Protein AF-A0A822DK80-F1 (afdb_monomer_lite)

Sequence (217 aa):
GLSNVADIQGNYFISMNDYSKAHVCFNEQLDICRNLPNHHPQVGKCYANIANLHELQETNNLALENYEKAYKIFTQSLPAYHPDTTKIEQSIENLSPNANVNKTKDNEETYKALRTSINYLKTFDNLQEGETYIQSIHHEKIILIVSGGFGMEIVPRIHDFEQVNCIYIYCGDKVRHEQWSKDYPKVKSVITKRDQLVEEIIEDEKIRNKSEDCFEM

Secondary structure (DSSP, 8-state):
-HHHHHHHHHHHHHHTT-HHHHHHHHHHHHHHHTTS-TT-HHHHHHHHHHHHHHHHTT-HHHHHHHHHHHHHHHHHHS-TT-HHHHHHHHHHHHHSGGGGS---HHHHHHHHHHHHH-S-----S-HHHHHHHHHH--S--EEEEEEHHHHHHHHHHHTT-TTEEEEEEE-S-HHHHHHHHTT-TTEEEEE--HHHHHHHHHHHHHHHHHHHHTT--

Structure (mmCIF, N/CA/C/O backbone):
data_AF-A0A822DK80-F1
#
_entry.id   AF-A0A822DK80-F1
#
loop_
_atom_site.group_PDB
_atom_site.id
_atom_site.type_symbol
_atom_site.label_atom_id
_atom_site.label_alt_id
_atom_site.label_comp_id
_atom_site.label_asym_id
_atom_site.label_entity_id
_atom_site.label_seq_id
_atom_site.pdbx_PDB_ins_code
_atom_site.Cartn_x
_atom_site.Cartn_y
_atom_site.Cartn_z
_atom_site.occupancy
_atom_site.B_iso_or_equiv
_atom_site.auth_seq_id
_atom_site.auth_comp_id
_atom_site.auth_asym_id
_atom_site.auth_atom_id
_atom_site.pdbx_PDB_model_num
ATOM 1 N N . GLY A 1 1 ? 25.309 -11.732 -11.900 1.00 65.81 1 GLY A N 1
ATOM 2 C CA . GLY A 1 1 ? 24.417 -12.763 -12.476 1.00 65.81 1 GLY A CA 1
ATOM 3 C C . GLY A 1 1 ? 23.552 -12.145 -13.556 1.00 65.81 1 GLY A C 1
ATOM 4 O O . GLY A 1 1 ? 23.571 -10.927 -13.678 1.00 65.81 1 GLY A O 1
ATOM 5 N N . LEU A 1 2 ? 22.805 -12.954 -14.312 1.00 74.62 2 LEU A N 1
ATOM 6 C CA . LEU A 1 2 ? 21.962 -12.497 -15.433 1.00 74.62 2 LEU A CA 1
ATOM 7 C C . LEU A 1 2 ? 20.990 -11.364 -15.042 1.00 74.62 2 LEU A C 1
ATOM 9 O O . LEU A 1 2 ? 20.816 -10.427 -15.808 1.00 74.62 2 LEU A O 1
ATOM 13 N N . SER A 1 3 ? 20.472 -11.373 -13.808 1.00 77.81 3 SER A N 1
ATOM 14 C CA . SER A 1 3 ? 19.621 -10.295 -13.274 1.00 77.81 3 SER A CA 1
ATOM 15 C C . SER A 1 3 ? 20.301 -8.911 -13.274 1.00 77.81 3 SER A C 1
ATOM 17 O O . SER A 1 3 ? 19.672 -7.923 -13.630 1.00 77.81 3 SER A O 1
ATOM 19 N N . ASN A 1 4 ? 21.604 -8.826 -12.977 1.00 80.44 4 ASN A N 1
ATOM 20 C CA . ASN A 1 4 ? 22.331 -7.546 -13.016 1.00 80.44 4 ASN A CA 1
ATOM 21 C C . ASN A 1 4 ? 22.549 -7.048 -14.452 1.00 80.44 4 ASN A C 1
ATOM 23 O O . ASN A 1 4 ? 22.714 -5.854 -14.668 1.00 80.44 4 ASN A O 1
ATOM 27 N N . VAL A 1 5 ? 22.603 -7.959 -15.429 1.00 84.44 5 VAL A N 1
ATOM 28 C CA . VAL A 1 5 ? 22.747 -7.584 -16.842 1.00 84.44 5 VAL A CA 1
ATOM 29 C C . VAL A 1 5 ? 21.448 -6.958 -17.338 1.00 84.44 5 VAL A C 1
ATOM 31 O O . VAL A 1 5 ? 21.495 -5.889 -17.939 1.00 84.44 5 VAL A O 1
ATOM 34 N N . ALA A 1 6 ? 20.309 -7.572 -17.010 1.00 86.75 6 ALA A N 1
ATOM 35 C CA . ALA A 1 6 ? 18.989 -7.038 -17.330 1.00 86.75 6 ALA A CA 1
ATOM 36 C C . ALA A 1 6 ? 18.745 -5.662 -16.680 1.00 86.75 6 ALA A C 1
ATOM 38 O O . ALA A 1 6 ? 18.230 -4.764 -17.338 1.00 86.75 6 ALA A O 1
ATOM 39 N N . ASP A 1 7 ? 19.205 -5.456 -15.439 1.00 86.81 7 ASP A N 1
ATOM 40 C CA . ASP A 1 7 ? 19.154 -4.153 -14.757 1.00 86.81 7 ASP A CA 1
ATOM 41 C C . ASP A 1 7 ? 19.954 -3.069 -15.507 1.00 86.81 7 ASP A C 1
ATOM 43 O O . ASP A 1 7 ? 19.436 -2.001 -15.836 1.00 86.81 7 ASP A O 1
ATOM 47 N N . ILE A 1 8 ? 21.210 -3.360 -15.869 1.00 90.31 8 ILE A N 1
ATOM 48 C CA . ILE A 1 8 ? 22.054 -2.427 -16.636 1.00 90.31 8 ILE A CA 1
ATOM 49 C C . ILE A 1 8 ? 21.427 -2.110 -18.002 1.00 90.31 8 ILE A C 1
ATOM 51 O O . ILE A 1 8 ? 21.419 -0.952 -18.419 1.00 90.31 8 ILE A O 1
ATOM 55 N N . GLN A 1 9 ? 20.895 -3.117 -18.698 1.00 92.06 9 GLN A N 1
ATOM 56 C CA . GLN A 1 9 ? 20.239 -2.934 -19.995 1.00 92.06 9 GLN A CA 1
ATOM 57 C C . GLN A 1 9 ? 18.956 -2.107 -19.876 1.00 92.06 9 GLN A C 1
ATOM 59 O O . GLN A 1 9 ? 18.752 -1.193 -20.675 1.00 92.06 9 GLN A O 1
ATOM 64 N N . GLY A 1 10 ? 18.131 -2.370 -18.861 1.00 92.19 10 GLY A N 1
ATOM 65 C CA . GLY A 1 10 ? 16.925 -1.592 -18.585 1.00 92.19 10 GLY A CA 1
ATOM 66 C C . GLY A 1 10 ? 17.247 -0.118 -18.346 1.00 92.19 10 GLY A C 1
ATOM 67 O O . GLY A 1 10 ? 16.678 0.755 -19.001 1.00 92.19 10 GLY A O 1
ATOM 68 N N . ASN A 1 11 ? 18.244 0.165 -17.504 1.00 91.31 11 ASN A N 1
ATOM 69 C CA . ASN A 1 11 ? 18.706 1.531 -17.239 1.00 91.31 11 ASN A CA 1
ATOM 70 C C . ASN A 1 11 ? 19.302 2.210 -18.484 1.00 91.31 11 ASN A C 1
ATOM 72 O O . ASN A 1 11 ? 19.083 3.402 -18.709 1.00 91.31 11 ASN A O 1
ATOM 76 N N . TYR A 1 12 ? 20.010 1.459 -19.333 1.00 94.69 12 TYR A N 1
ATOM 77 C CA . TYR A 1 12 ? 20.483 1.970 -20.618 1.00 94.69 12 TYR A CA 1
ATOM 78 C C . TYR A 1 12 ? 19.307 2.397 -21.510 1.00 94.69 12 TYR A C 1
ATOM 80 O O . TYR A 1 12 ? 19.298 3.517 -22.023 1.00 94.69 12 TYR A O 1
ATOM 88 N N . PHE A 1 13 ? 18.273 1.565 -21.644 1.00 94.00 13 PHE A N 1
ATOM 89 C CA . PHE A 1 13 ? 17.091 1.914 -22.436 1.00 94.00 13 PHE A CA 1
ATOM 90 C C . PHE A 1 13 ? 16.293 3.081 -21.850 1.00 94.00 13 PHE A C 1
ATOM 92 O O . PHE A 1 13 ? 15.841 3.929 -22.618 1.00 94.00 13 PHE A O 1
ATOM 99 N N . ILE A 1 14 ? 16.209 3.199 -20.520 1.00 91.56 14 ILE A N 1
ATOM 100 C CA . ILE A 1 14 ? 15.669 4.396 -19.857 1.00 91.56 14 ILE A CA 1
ATOM 101 C C . ILE A 1 14 ? 16.423 5.651 -20.301 1.00 91.56 14 ILE A C 1
ATOM 103 O O . ILE A 1 14 ? 15.791 6.628 -20.694 1.00 91.56 14 ILE A O 1
ATOM 107 N N . SER A 1 15 ? 17.761 5.632 -20.300 1.00 93.25 15 SER A N 1
ATOM 108 C CA . SER A 1 15 ? 18.551 6.805 -20.713 1.00 93.25 15 SER A CA 1
ATOM 109 C C . SER A 1 15 ? 18.376 7.170 -22.194 1.00 93.25 15 SER A C 1
ATOM 111 O O . SER A 1 15 ? 18.598 8.314 -22.584 1.00 93.25 15 SER A O 1
ATOM 113 N N . MET A 1 16 ? 17.921 6.212 -23.005 1.00 93.50 16 MET A N 1
ATOM 114 C CA . MET A 1 16 ? 17.545 6.405 -24.406 1.00 93.50 16 MET A CA 1
ATOM 115 C C . MET A 1 16 ? 16.059 6.763 -24.597 1.00 93.50 16 MET A C 1
ATOM 117 O O . MET A 1 16 ? 15.626 6.915 -25.737 1.00 93.50 16 MET A O 1
ATOM 121 N N . ASN A 1 17 ? 15.279 6.903 -23.517 1.00 89.81 17 ASN A N 1
ATOM 122 C CA . ASN A 1 17 ? 13.817 7.066 -23.515 1.00 89.81 17 ASN A CA 1
ATOM 123 C C . ASN A 1 17 ? 13.052 5.925 -24.221 1.00 89.81 17 ASN A C 1
ATOM 125 O O . ASN A 1 17 ? 11.907 6.094 -24.639 1.00 89.81 17 ASN A O 1
ATOM 129 N N . ASP A 1 18 ? 13.662 4.744 -24.350 1.00 93.00 18 ASP A N 1
ATOM 130 C CA . ASP A 1 18 ? 13.027 3.551 -24.917 1.00 93.00 18 ASP A CA 1
ATOM 131 C C . ASP A 1 18 ? 12.380 2.724 -23.794 1.00 93.00 18 ASP A C 1
ATOM 133 O O . ASP A 1 18 ? 12.837 1.641 -23.417 1.00 93.00 18 ASP A O 1
ATOM 137 N N . TYR A 1 19 ? 11.303 3.268 -23.222 1.00 90.94 19 TYR A N 1
ATOM 138 C CA . TYR A 1 19 ? 10.603 2.658 -22.085 1.00 90.94 19 TYR A CA 1
ATOM 139 C C . TYR A 1 19 ? 10.014 1.280 -22.406 1.00 90.94 19 TYR A C 1
ATOM 141 O O . TYR A 1 19 ? 9.869 0.451 -21.513 1.00 90.94 19 TYR A O 1
ATOM 149 N N . SER A 1 20 ? 9.720 1.006 -23.681 1.00 91.19 20 SER A N 1
ATOM 150 C CA . SER A 1 20 ? 9.225 -0.305 -24.114 1.00 91.19 20 SER A CA 1
ATOM 151 C C . SER A 1 20 ? 10.289 -1.385 -23.928 1.00 91.19 20 SER A C 1
ATOM 153 O O . SER A 1 20 ? 10.006 -2.438 -23.359 1.00 91.19 20 SER A O 1
ATOM 155 N N . LYS A 1 21 ? 11.533 -1.121 -24.348 1.00 92.31 21 LYS A N 1
ATOM 156 C CA . LYS A 1 21 ? 12.636 -2.064 -24.124 1.00 92.31 21 LYS A CA 1
ATOM 157 C C . LYS A 1 21 ? 13.046 -2.150 -22.659 1.00 92.31 21 LYS A C 1
ATOM 159 O O . LYS A 1 21 ? 13.359 -3.243 -22.198 1.00 92.31 21 LYS A O 1
ATOM 164 N N . ALA A 1 22 ? 12.989 -1.041 -21.919 1.00 92.81 22 ALA A N 1
ATOM 165 C CA . ALA A 1 22 ? 13.212 -1.070 -20.474 1.00 92.81 22 ALA A CA 1
ATOM 166 C C . ALA A 1 22 ? 12.208 -1.997 -19.762 1.00 92.81 22 ALA A C 1
ATOM 168 O O . ALA A 1 22 ? 12.611 -2.812 -18.933 1.00 92.81 22 ALA A O 1
ATOM 169 N N . HIS A 1 23 ? 10.926 -1.947 -20.152 1.00 90.94 23 HIS A N 1
ATOM 170 C CA . HIS A 1 23 ? 9.880 -2.849 -19.648 1.00 90.94 23 HIS A CA 1
ATOM 171 C C . HIS A 1 23 ? 10.213 -4.317 -19.911 1.00 90.94 23 HIS A C 1
ATOM 173 O O . HIS A 1 23 ? 10.081 -5.146 -19.013 1.00 90.94 23 HIS A O 1
ATOM 179 N N . VAL A 1 24 ? 10.671 -4.650 -21.122 1.00 93.12 24 VAL A N 1
ATOM 180 C CA . VAL A 1 24 ? 11.079 -6.024 -21.459 1.00 93.12 24 VAL A CA 1
ATOM 181 C C . VAL A 1 24 ? 12.225 -6.479 -20.555 1.00 93.12 24 VAL A C 1
ATOM 183 O O . VAL A 1 24 ? 12.109 -7.524 -19.920 1.00 93.12 24 VAL A O 1
ATOM 186 N N . CYS A 1 25 ? 13.280 -5.671 -20.413 1.00 93.56 25 CYS A N 1
ATOM 187 C CA . CYS A 1 25 ? 14.429 -6.015 -19.574 1.00 93.56 25 CYS A CA 1
ATOM 188 C C . CYS A 1 25 ? 14.041 -6.247 -18.107 1.00 93.56 25 CYS A C 1
ATOM 190 O O . CYS A 1 25 ? 14.491 -7.217 -17.500 1.00 93.56 25 CYS A O 1
ATOM 192 N N . PHE A 1 26 ? 13.199 -5.392 -17.520 1.00 92.94 26 PHE A N 1
ATOM 193 C CA . PHE A 1 26 ? 12.804 -5.557 -16.119 1.00 92.94 26 PHE A CA 1
ATOM 194 C C . PHE A 1 26 ? 11.827 -6.717 -15.895 1.00 92.94 26 PHE A C 1
ATOM 196 O O . PHE A 1 26 ? 11.904 -7.376 -14.857 1.00 92.94 26 PHE A O 1
ATOM 203 N N . ASN A 1 27 ? 10.969 -7.041 -16.866 1.00 90.31 27 ASN A N 1
ATOM 204 C CA . ASN A 1 27 ? 10.138 -8.245 -16.796 1.00 90.31 27 ASN A CA 1
ATOM 205 C C . ASN A 1 27 ? 10.978 -9.526 -16.918 1.00 90.31 27 ASN A C 1
ATOM 207 O O . ASN A 1 27 ? 10.794 -10.451 -16.130 1.00 90.31 27 ASN A O 1
ATOM 211 N N . GLU A 1 28 ? 11.969 -9.559 -17.815 1.00 90.69 28 GLU A N 1
ATOM 212 C CA . GLU A 1 28 ? 12.943 -10.658 -17.882 1.00 90.69 28 GLU A CA 1
ATOM 213 C C . GLU A 1 28 ? 13.733 -10.788 -16.570 1.00 90.69 28 GLU A C 1
ATOM 215 O O . GLU A 1 28 ? 13.963 -11.891 -16.069 1.00 90.69 28 GLU A O 1
ATOM 220 N N . GLN A 1 29 ? 14.125 -9.658 -15.970 1.00 90.81 29 GLN A N 1
ATOM 221 C CA . GLN A 1 29 ? 14.785 -9.635 -14.667 1.00 90.81 29 GLN A CA 1
ATOM 222 C C . GLN A 1 29 ? 13.899 -10.255 -13.578 1.00 90.81 29 GLN A C 1
ATOM 224 O O . GLN A 1 29 ? 14.396 -11.044 -12.768 1.00 90.81 29 GLN A O 1
ATOM 229 N N . LEU A 1 30 ? 12.605 -9.921 -13.568 1.00 90.00 30 LEU A N 1
ATOM 230 C CA . LEU A 1 30 ? 11.629 -10.475 -12.636 1.00 90.00 30 LEU A CA 1
ATOM 231 C C . LEU A 1 30 ? 11.461 -11.985 -12.845 1.00 90.00 30 LEU A C 1
ATOM 233 O O . LEU A 1 30 ? 11.510 -12.729 -11.868 1.00 90.00 30 LEU A O 1
ATOM 237 N N . ASP A 1 31 ? 11.366 -12.449 -14.094 1.00 89.25 31 ASP A N 1
ATOM 238 C CA . ASP A 1 31 ? 11.289 -13.873 -14.448 1.00 89.25 31 ASP A CA 1
ATOM 239 C C . ASP A 1 31 ? 12.509 -14.661 -13.958 1.00 89.25 31 ASP A C 1
ATOM 241 O O . ASP A 1 31 ? 12.367 -15.740 -13.382 1.00 89.25 31 ASP A O 1
ATOM 245 N N . ILE A 1 32 ? 13.714 -14.100 -14.103 1.00 88.25 32 ILE A N 1
ATOM 246 C CA . ILE A 1 32 ? 14.946 -14.692 -13.557 1.00 88.25 32 ILE A CA 1
ATOM 247 C C . ILE A 1 32 ? 14.860 -14.804 -12.029 1.00 88.25 32 ILE A C 1
ATOM 249 O O . ILE A 1 32 ? 15.304 -15.797 -11.446 1.00 88.25 32 ILE A O 1
ATOM 253 N N . CYS A 1 33 ? 14.289 -13.793 -11.374 1.00 87.38 33 CYS A N 1
ATOM 254 C CA . CYS A 1 33 ? 14.176 -13.743 -9.921 1.00 87.38 33 CYS A CA 1
ATOM 255 C C . CYS A 1 33 ? 13.022 -14.587 -9.363 1.00 87.38 33 CYS A C 1
ATOM 257 O O . CYS A 1 33 ? 13.024 -14.837 -8.161 1.00 87.38 33 CYS A O 1
ATOM 259 N N . ARG A 1 34 ? 12.098 -15.099 -10.193 1.00 82.88 34 ARG A N 1
ATOM 260 C CA . ARG A 1 34 ? 10.994 -15.980 -9.749 1.00 82.88 34 ARG A CA 1
ATOM 261 C C . ARG A 1 34 ? 11.459 -17.285 -9.104 1.00 82.88 34 ARG A C 1
ATOM 263 O O . ARG A 1 34 ? 10.714 -17.872 -8.333 1.00 82.88 34 ARG A O 1
ATOM 270 N N . ASN A 1 35 ? 12.676 -17.735 -9.404 1.00 85.75 35 ASN A N 1
ATOM 271 C CA . ASN A 1 35 ? 13.254 -18.939 -8.798 1.00 85.75 35 ASN A CA 1
ATOM 272 C C . ASN A 1 35 ? 13.910 -18.676 -7.430 1.00 85.75 35 ASN A C 1
ATOM 274 O O . ASN A 1 35 ? 14.412 -19.606 -6.798 1.00 85.75 35 ASN A O 1
ATOM 278 N N . LEU A 1 36 ? 13.968 -17.417 -6.990 1.00 87.00 36 LEU A N 1
ATOM 279 C CA . LEU A 1 36 ? 14.471 -17.049 -5.672 1.00 87.00 36 LEU A CA 1
ATOM 280 C C . LEU A 1 36 ? 13.334 -17.126 -4.644 1.00 87.00 36 LEU A C 1
ATOM 282 O O . LEU A 1 36 ? 12.169 -16.986 -5.013 1.00 87.00 36 LEU A O 1
ATOM 286 N N . PRO A 1 37 ? 13.646 -17.292 -3.346 1.00 87.56 37 PRO A N 1
ATOM 287 C CA . PRO A 1 37 ? 12.646 -17.130 -2.298 1.00 87.56 37 PRO A CA 1
ATOM 288 C C . PRO A 1 37 ? 11.912 -15.791 -2.442 1.00 87.56 37 PRO A C 1
ATOM 290 O O . PRO A 1 37 ? 12.540 -14.773 -2.733 1.00 87.56 37 PRO A O 1
ATOM 293 N N . ASN A 1 38 ? 10.601 -15.774 -2.195 1.00 77.56 38 ASN A N 1
ATOM 294 C CA . ASN A 1 38 ? 9.757 -14.584 -2.393 1.00 77.56 38 ASN A CA 1
ATOM 295 C C . ASN A 1 38 ? 10.256 -13.347 -1.623 1.00 77.56 38 ASN A C 1
ATOM 297 O O . ASN A 1 38 ? 10.092 -12.220 -2.078 1.00 77.56 38 ASN A O 1
ATOM 301 N N . HIS A 1 39 ? 10.916 -13.562 -0.484 1.00 84.56 39 HIS A N 1
ATOM 302 C CA . HIS A 1 39 ? 11.537 -12.531 0.346 1.00 84.56 39 HIS A CA 1
ATOM 303 C C . HIS A 1 39 ? 13.026 -12.324 0.006 1.00 84.56 39 HIS A C 1
ATOM 305 O O . HIS A 1 39 ? 13.832 -11.993 0.875 1.00 84.56 39 HIS A O 1
ATOM 311 N N . HIS A 1 40 ? 13.476 -12.604 -1.215 1.00 90.12 40 HIS A N 1
ATOM 312 C CA . HIS A 1 40 ? 14.859 -12.342 -1.601 1.00 90.12 40 HIS A CA 1
ATOM 313 C C . HIS A 1 40 ? 15.001 -10.873 -2.047 1.00 90.12 40 HIS A C 1
ATOM 315 O O . HIS A 1 40 ? 14.261 -10.451 -2.937 1.00 90.12 40 HIS A O 1
ATOM 321 N N . PRO A 1 41 ? 15.980 -10.090 -1.540 1.00 91.00 41 PRO A N 1
ATOM 322 C CA . PRO A 1 41 ? 16.124 -8.664 -1.874 1.00 91.00 41 PRO A CA 1
ATOM 323 C C . PRO A 1 41 ? 16.178 -8.367 -3.379 1.00 91.00 41 PRO A C 1
ATOM 325 O O . P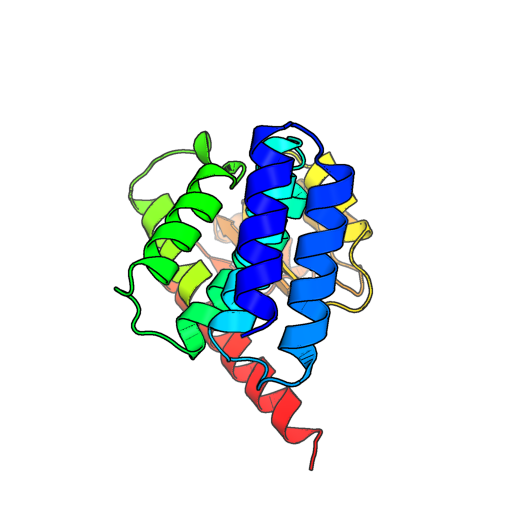RO A 1 41 ? 15.715 -7.329 -3.838 1.00 91.00 41 PRO A O 1
ATOM 328 N N . GLN A 1 42 ? 16.723 -9.291 -4.174 1.00 90.69 42 GLN A N 1
ATOM 329 C CA . GLN A 1 42 ? 16.759 -9.151 -5.633 1.00 90.69 42 GLN A CA 1
ATOM 330 C C . GLN A 1 42 ? 15.360 -9.113 -6.272 1.00 90.69 42 GLN A C 1
ATOM 332 O O . GLN A 1 42 ? 15.171 -8.392 -7.246 1.00 90.69 42 GLN A O 1
ATOM 337 N N . VAL A 1 43 ? 14.378 -9.829 -5.713 1.00 91.69 43 VAL A N 1
ATOM 338 C CA . VAL A 1 43 ? 12.976 -9.753 -6.155 1.00 91.69 43 VAL A CA 1
ATOM 339 C C . VAL A 1 43 ? 12.428 -8.351 -5.865 1.00 91.69 43 VAL A C 1
ATOM 341 O O . VAL A 1 43 ? 11.833 -7.733 -6.744 1.00 91.69 43 VAL A O 1
ATOM 344 N N . GLY A 1 44 ? 12.729 -7.796 -4.683 1.00 92.88 44 GLY A N 1
ATOM 345 C CA . GLY A 1 44 ? 12.380 -6.417 -4.320 1.00 92.88 44 GLY A CA 1
ATOM 346 C C . GLY A 1 44 ? 12.978 -5.382 -5.277 1.00 92.88 44 GLY A C 1
ATOM 347 O O . GLY A 1 44 ? 12.280 -4.475 -5.722 1.00 92.88 44 GLY A O 1
ATOM 348 N N . LYS A 1 45 ? 14.239 -5.566 -5.692 1.00 92.38 45 LYS A N 1
ATOM 349 C CA . LYS A 1 45 ? 14.882 -4.706 -6.703 1.00 92.38 45 LYS A CA 1
ATOM 350 C C . LYS A 1 45 ? 14.190 -4.753 -8.064 1.00 92.38 45 LYS A C 1
ATOM 352 O O . LYS A 1 45 ? 14.095 -3.721 -8.715 1.00 92.38 45 LYS A O 1
ATOM 357 N N . CYS A 1 46 ? 13.683 -5.912 -8.485 1.00 92.38 46 CYS A N 1
ATOM 358 C CA . CYS A 1 46 ? 12.944 -6.017 -9.747 1.00 92.38 46 CYS A CA 1
ATOM 359 C C . CYS A 1 46 ? 11.674 -5.162 -9.711 1.00 92.38 46 CYS A C 1
ATOM 361 O O . CYS A 1 46 ? 11.444 -4.367 -10.619 1.00 92.38 46 CYS A O 1
ATOM 363 N N . TYR A 1 47 ? 10.892 -5.267 -8.633 1.00 94.62 47 TYR A N 1
ATOM 364 C CA . TYR A 1 47 ? 9.702 -4.436 -8.456 1.00 94.62 47 TYR A CA 1
ATOM 365 C C . TYR A 1 47 ? 10.041 -2.943 -8.370 1.00 94.62 47 TYR A C 1
ATOM 367 O O . TYR A 1 47 ? 9.368 -2.137 -9.003 1.00 94.62 47 TYR A O 1
ATOM 375 N N . ALA A 1 48 ? 11.121 -2.569 -7.678 1.00 94.88 48 ALA A N 1
ATOM 376 C CA . ALA A 1 48 ? 11.579 -1.180 -7.621 1.00 94.88 48 ALA A CA 1
ATOM 377 C C . ALA A 1 48 ? 11.937 -0.615 -9.008 1.00 94.88 48 ALA A C 1
ATOM 379 O O . ALA A 1 48 ? 11.598 0.523 -9.320 1.00 94.88 48 ALA A O 1
ATOM 380 N N . ASN A 1 49 ? 12.581 -1.411 -9.863 1.00 93.94 49 ASN A N 1
ATOM 381 C CA . ASN A 1 49 ? 12.921 -1.002 -11.226 1.00 93.94 49 ASN A CA 1
ATOM 382 C C . ASN A 1 49 ? 11.678 -0.809 -12.106 1.00 93.94 49 ASN A C 1
ATOM 384 O O . ASN A 1 49 ? 11.589 0.172 -12.844 1.00 93.94 49 ASN A O 1
ATOM 388 N N . ILE A 1 50 ? 10.697 -1.709 -11.994 1.00 94.88 50 ILE A N 1
ATOM 389 C CA . ILE A 1 50 ? 9.405 -1.579 -12.681 1.00 94.88 50 ILE A CA 1
ATOM 390 C C . ILE A 1 50 ? 8.658 -0.333 -12.181 1.00 94.88 50 ILE A C 1
ATOM 392 O O . ILE A 1 50 ? 8.097 0.414 -12.981 1.00 94.88 50 ILE A O 1
ATOM 396 N N . ALA A 1 51 ? 8.700 -0.061 -10.875 1.00 94.69 51 ALA A N 1
ATOM 397 C CA . ALA A 1 51 ? 8.102 1.132 -10.287 1.00 94.69 51 ALA A CA 1
ATOM 398 C C . ALA A 1 51 ? 8.735 2.429 -10.816 1.00 94.69 51 ALA A C 1
ATOM 400 O O . ALA A 1 51 ? 8.009 3.312 -11.268 1.00 94.69 51 ALA A O 1
ATOM 401 N N . ASN A 1 52 ? 10.072 2.505 -10.853 1.00 93.50 52 ASN A N 1
ATOM 402 C CA . ASN A 1 52 ? 10.803 3.640 -11.433 1.00 93.50 52 ASN A CA 1
ATOM 403 C C . ASN A 1 52 ? 10.380 3.891 -12.890 1.00 93.50 52 ASN A C 1
ATOM 405 O O . ASN A 1 52 ? 10.226 5.032 -13.318 1.00 93.50 52 ASN A O 1
ATOM 409 N N . LEU A 1 53 ? 10.196 2.821 -13.669 1.00 93.75 53 LEU A N 1
ATOM 410 C CA . LEU A 1 53 ? 9.765 2.932 -15.059 1.00 93.75 53 LEU A CA 1
ATOM 411 C C . LEU A 1 53 ? 8.349 3.507 -15.163 1.00 93.75 53 LEU A C 1
ATOM 413 O O . LEU A 1 53 ? 8.107 4.384 -15.987 1.00 93.75 53 LEU A O 1
ATOM 417 N N . HIS A 1 54 ? 7.437 3.068 -14.297 1.00 89.62 54 HIS A N 1
ATOM 418 C CA . HIS A 1 54 ? 6.090 3.625 -14.225 1.00 89.62 54 HIS A CA 1
ATOM 419 C C . HIS A 1 54 ? 6.064 5.091 -13.779 1.00 89.62 54 HIS A C 1
ATOM 421 O O . HIS A 1 54 ? 5.230 5.841 -14.287 1.00 89.62 54 HIS A O 1
ATOM 427 N N . GLU A 1 55 ? 6.970 5.506 -12.889 1.00 89.12 55 GLU A N 1
ATOM 428 C CA . GLU A 1 55 ? 7.140 6.908 -12.481 1.00 89.12 55 GLU A CA 1
ATOM 429 C C . GLU A 1 55 ? 7.600 7.773 -13.663 1.00 89.12 55 GLU A C 1
ATOM 431 O O . GLU A 1 55 ? 7.002 8.811 -13.939 1.00 89.12 55 GLU A O 1
ATOM 436 N N . LEU A 1 56 ? 8.581 7.301 -14.442 1.00 89.06 56 LEU A N 1
ATOM 437 C CA . LEU A 1 56 ? 9.031 7.976 -15.668 1.00 89.06 56 LEU A CA 1
ATOM 438 C C . LEU A 1 56 ? 7.937 8.076 -16.742 1.00 89.06 56 LEU A C 1
ATOM 440 O O . LEU A 1 56 ? 7.988 8.960 -17.592 1.00 89.06 56 LEU A O 1
ATOM 444 N N . GLN A 1 57 ? 6.965 7.165 -16.716 1.00 84.62 57 GLN A N 1
ATOM 445 C CA . GLN A 1 57 ? 5.809 7.148 -17.615 1.00 84.62 57 GLN A CA 1
ATOM 446 C C . GLN A 1 57 ? 4.581 7.874 -17.037 1.00 84.62 57 GLN A C 1
ATOM 448 O O . GLN A 1 57 ? 3.503 7.774 -17.618 1.00 84.62 57 GLN A O 1
ATOM 453 N N . GLU A 1 58 ? 4.718 8.567 -15.899 1.00 83.19 58 GLU A N 1
ATOM 454 C CA . GLU A 1 58 ? 3.642 9.295 -15.200 1.00 83.19 58 GLU A CA 1
ATOM 455 C C . GLU A 1 58 ? 2.444 8.408 -14.789 1.00 83.19 58 GLU A C 1
ATOM 457 O O . GLU A 1 58 ? 1.340 8.877 -14.507 1.00 83.19 58 GLU A O 1
ATOM 462 N N . THR A 1 59 ? 2.658 7.093 -14.700 1.00 80.56 59 THR A N 1
ATOM 463 C CA . THR A 1 59 ? 1.659 6.104 -14.265 1.00 80.56 59 THR A CA 1
ATOM 464 C C . THR A 1 59 ? 1.772 5.839 -12.761 1.00 80.56 59 THR A C 1
ATOM 466 O O . THR A 1 59 ? 2.097 4.737 -12.317 1.00 80.56 59 THR A O 1
ATOM 469 N N . ASN A 1 60 ? 1.515 6.878 -11.959 1.00 80.75 60 ASN A N 1
ATOM 470 C CA . ASN A 1 60 ? 1.789 6.905 -10.512 1.00 80.75 60 ASN A CA 1
ATOM 471 C C . ASN A 1 60 ? 1.115 5.779 -9.715 1.00 80.75 60 ASN A C 1
ATOM 473 O O . ASN A 1 60 ? 1.690 5.277 -8.755 1.00 80.75 60 ASN A O 1
ATOM 477 N N . ASN A 1 61 ? -0.085 5.352 -10.111 1.00 76.62 61 ASN A N 1
ATOM 478 C CA . ASN A 1 61 ? -0.789 4.240 -9.469 1.00 76.62 61 ASN A CA 1
ATOM 479 C C . ASN A 1 61 ? -0.034 2.909 -9.623 1.00 76.62 61 ASN A C 1
ATOM 481 O O . ASN A 1 61 ? 0.088 2.164 -8.654 1.00 76.62 61 ASN A O 1
ATOM 485 N N . LEU A 1 62 ? 0.490 2.634 -10.820 1.00 82.44 62 LEU A N 1
ATOM 486 C CA . LEU A 1 62 ? 1.274 1.431 -11.104 1.00 82.44 62 LEU A CA 1
ATOM 487 C C . LEU A 1 62 ? 2.670 1.519 -10.478 1.00 82.44 62 LEU A C 1
ATOM 489 O O . LEU A 1 62 ? 3.195 0.512 -10.003 1.00 82.44 62 LEU A O 1
ATOM 493 N N . ALA A 1 63 ? 3.258 2.717 -10.433 1.00 88.56 63 ALA A N 1
ATOM 494 C CA . ALA A 1 63 ? 4.515 2.955 -9.729 1.00 88.56 63 ALA A CA 1
ATOM 495 C C . ALA A 1 63 ? 4.371 2.657 -8.230 1.00 88.56 63 ALA A C 1
ATOM 497 O O . ALA A 1 63 ? 5.147 1.878 -7.679 1.00 88.56 63 ALA A O 1
ATOM 498 N N . LEU A 1 64 ? 3.330 3.204 -7.594 1.00 86.19 64 LEU A N 1
ATOM 499 C CA . LEU A 1 64 ? 3.044 3.005 -6.177 1.00 86.19 64 LEU A CA 1
ATOM 500 C C . LEU A 1 64 ? 2.850 1.521 -5.838 1.00 86.19 64 LEU A C 1
ATOM 502 O O . LEU A 1 64 ? 3.513 1.020 -4.935 1.00 86.19 64 LEU A O 1
ATOM 506 N N . GLU A 1 65 ? 2.031 0.804 -6.613 1.00 85.56 65 GLU A N 1
ATOM 507 C CA . GLU A 1 65 ? 1.786 -0.631 -6.412 1.00 85.56 65 GLU A CA 1
ATOM 508 C C . GLU A 1 65 ? 3.090 -1.451 -6.460 1.00 85.56 65 GLU A C 1
ATOM 510 O O . GLU A 1 65 ? 3.328 -2.331 -5.629 1.00 85.56 65 GLU A O 1
ATOM 515 N N . ASN A 1 66 ? 3.969 -1.162 -7.425 1.00 92.56 66 ASN A N 1
ATOM 516 C CA . ASN A 1 66 ? 5.245 -1.863 -7.550 1.00 92.56 66 ASN A CA 1
ATOM 517 C C . ASN A 1 66 ? 6.234 -1.466 -6.443 1.00 92.56 66 ASN A C 1
ATOM 519 O O . ASN A 1 66 ? 6.938 -2.333 -5.919 1.00 92.56 66 ASN A O 1
ATOM 523 N N . TYR A 1 67 ? 6.267 -0.199 -6.024 1.00 93.50 67 TYR A N 1
ATOM 524 C CA . TYR A 1 67 ? 7.084 0.203 -4.882 1.00 93.50 67 TYR A CA 1
ATOM 525 C C . TYR A 1 67 ? 6.617 -0.446 -3.577 1.00 93.50 67 TYR A C 1
ATOM 527 O O . TYR A 1 67 ? 7.459 -0.879 -2.795 1.00 93.50 67 TYR A O 1
ATOM 535 N N . GLU A 1 68 ? 5.313 -0.590 -3.346 1.00 89.00 68 GLU A N 1
ATOM 536 C CA . GLU A 1 68 ? 4.780 -1.275 -2.161 1.00 89.00 68 GLU A CA 1
ATOM 537 C C . GLU A 1 68 ? 5.163 -2.764 -2.143 1.00 89.00 68 GLU A C 1
ATOM 539 O O . GLU A 1 68 ? 5.601 -3.280 -1.109 1.00 89.00 68 GLU A O 1
ATOM 544 N N . LYS A 1 69 ? 5.122 -3.446 -3.299 1.00 90.69 69 LYS A N 1
ATOM 545 C CA . LYS A 1 69 ? 5.654 -4.818 -3.436 1.00 90.69 69 LYS A CA 1
ATOM 546 C C . LYS A 1 69 ? 7.146 -4.882 -3.097 1.00 90.69 69 LYS A C 1
ATOM 548 O O . LYS A 1 69 ? 7.569 -5.776 -2.361 1.00 90.69 69 LYS A O 1
ATOM 553 N N . ALA A 1 70 ? 7.941 -3.931 -3.593 1.00 93.81 70 ALA A N 1
ATOM 554 C CA . ALA A 1 70 ? 9.367 -3.843 -3.281 1.00 93.81 70 ALA A CA 1
ATOM 555 C C . ALA A 1 70 ? 9.615 -3.600 -1.783 1.00 93.81 70 ALA A C 1
ATOM 557 O O . ALA A 1 70 ? 10.459 -4.268 -1.184 1.00 93.81 70 ALA A O 1
ATOM 558 N N . TYR A 1 71 ? 8.852 -2.692 -1.170 1.00 92.81 71 TYR A N 1
ATOM 559 C CA . TYR A 1 71 ? 8.949 -2.346 0.245 1.00 92.81 71 TYR A CA 1
ATOM 560 C C . TYR A 1 71 ? 8.663 -3.549 1.137 1.00 92.81 71 TYR A C 1
ATOM 562 O O . TYR A 1 71 ? 9.473 -3.857 2.007 1.00 92.81 71 TYR A O 1
ATOM 570 N N . LYS A 1 72 ? 7.576 -4.286 0.869 1.00 89.31 72 LYS A N 1
ATOM 571 C CA . LYS A 1 72 ? 7.221 -5.511 1.602 1.00 89.31 72 LYS A CA 1
ATOM 572 C C . LYS A 1 72 ? 8.345 -6.543 1.580 1.00 89.31 72 LYS A C 1
ATOM 574 O O . LYS A 1 72 ? 8.631 -7.169 2.596 1.00 89.31 72 LYS A O 1
ATOM 579 N N . ILE A 1 73 ? 8.993 -6.727 0.431 1.00 90.75 73 ILE A N 1
ATOM 580 C CA . ILE A 1 73 ? 10.128 -7.648 0.329 1.00 90.75 73 ILE A CA 1
ATOM 581 C C . ILE A 1 73 ? 11.294 -7.108 1.154 1.00 90.75 73 ILE A C 1
ATOM 583 O O . ILE A 1 73 ? 11.816 -7.816 2.007 1.00 90.75 73 ILE A O 1
ATOM 587 N N . PHE A 1 74 ? 11.682 -5.846 0.969 1.00 91.31 74 PHE A N 1
ATOM 588 C CA . PHE A 1 74 ? 12.823 -5.285 1.688 1.00 91.31 74 PHE A CA 1
ATOM 589 C C . PHE A 1 74 ? 12.648 -5.255 3.206 1.00 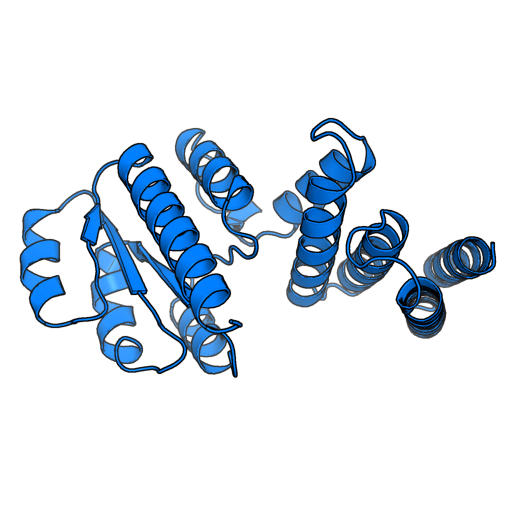91.31 74 PHE A C 1
ATOM 591 O O . PHE A 1 74 ? 13.617 -5.528 3.905 1.00 91.31 74 PHE A O 1
ATOM 598 N N . THR A 1 75 ? 11.450 -5.004 3.734 1.00 87.62 75 THR A N 1
ATOM 599 C CA . THR A 1 75 ? 11.201 -5.047 5.185 1.00 87.62 75 THR A CA 1
ATOM 600 C C . THR A 1 75 ? 11.254 -6.463 5.760 1.00 87.62 75 THR A C 1
ATOM 602 O O . THR A 1 75 ? 11.571 -6.630 6.936 1.00 87.62 75 THR A O 1
ATOM 605 N N . GLN A 1 76 ? 11.004 -7.490 4.942 1.00 86.56 76 GLN A N 1
ATOM 606 C CA . GLN A 1 76 ? 11.166 -8.895 5.329 1.00 86.56 76 GLN A CA 1
ATOM 607 C C . GLN A 1 76 ? 12.618 -9.381 5.217 1.00 86.56 76 GLN A C 1
ATOM 609 O O . GLN A 1 76 ? 13.026 -10.272 5.961 1.00 86.56 76 GLN A O 1
ATOM 614 N N . SER A 1 77 ? 13.402 -8.825 4.290 1.00 88.75 77 SER A N 1
ATOM 615 C CA . SER A 1 77 ? 14.752 -9.317 3.980 1.00 88.75 77 SER A CA 1
ATOM 616 C C . SER A 1 77 ? 15.893 -8.493 4.570 1.00 88.75 77 SER A C 1
ATOM 618 O O . SER A 1 77 ? 17.011 -8.999 4.677 1.00 88.75 77 SER A O 1
ATOM 620 N N . LEU A 1 78 ? 15.663 -7.209 4.846 1.00 87.25 78 LEU A N 1
ATOM 621 C CA . LEU A 1 78 ? 16.693 -6.226 5.175 1.00 87.25 78 LEU A CA 1
ATOM 622 C C . LEU A 1 78 ? 16.340 -5.490 6.477 1.00 87.25 78 LEU A C 1
ATOM 624 O O . LEU A 1 78 ? 15.166 -5.323 6.802 1.00 87.25 78 LEU A O 1
ATOM 628 N N . PRO A 1 79 ? 17.342 -4.988 7.223 1.00 85.44 79 PRO A N 1
ATOM 629 C CA . PRO A 1 79 ? 17.090 -4.086 8.342 1.00 85.44 79 PRO A CA 1
ATOM 630 C C . PRO A 1 79 ? 16.316 -2.837 7.895 1.00 85.44 79 PRO A C 1
ATOM 632 O O . PRO A 1 79 ? 16.545 -2.328 6.799 1.00 85.44 79 PRO A O 1
ATOM 635 N N . ALA A 1 80 ? 15.472 -2.283 8.771 1.00 72.62 80 ALA A N 1
ATOM 636 C CA . ALA A 1 80 ? 14.650 -1.102 8.469 1.00 72.62 80 ALA A CA 1
ATOM 637 C C . ALA A 1 80 ? 15.462 0.105 7.948 1.00 72.62 80 ALA A C 1
ATOM 639 O O . ALA A 1 80 ? 15.002 0.841 7.083 1.00 72.62 80 ALA A O 1
ATOM 640 N N . TYR A 1 81 ? 16.699 0.272 8.427 1.00 78.88 81 TYR A N 1
ATOM 641 C CA . TYR A 1 81 ? 17.606 1.358 8.031 1.00 78.88 81 TYR A CA 1
ATOM 642 C C . TYR A 1 81 ? 18.477 1.035 6.810 1.00 78.88 81 TYR A C 1
ATOM 644 O O . TYR A 1 81 ? 19.463 1.727 6.547 1.00 78.88 81 TYR A O 1
ATOM 652 N N . HIS A 1 82 ? 18.185 -0.049 6.089 1.00 87.00 82 HIS A N 1
ATOM 653 C CA . HIS A 1 82 ? 18.922 -0.366 4.878 1.00 87.00 82 HIS A CA 1
ATOM 654 C C . HIS A 1 82 ? 18.635 0.694 3.796 1.00 87.00 82 HIS A C 1
ATOM 656 O O . HIS A 1 82 ? 17.470 1.038 3.590 1.00 87.00 82 HIS A O 1
ATOM 662 N N . PRO A 1 83 ? 19.652 1.179 3.053 1.00 89.56 83 PRO A N 1
ATOM 663 C CA . PRO A 1 83 ? 19.470 2.234 2.054 1.00 89.56 83 PRO A CA 1
ATOM 664 C C . PRO A 1 83 ? 18.387 1.936 1.013 1.00 89.56 83 PRO A C 1
ATOM 666 O O . PRO A 1 83 ? 17.657 2.839 0.620 1.00 89.56 83 PRO A O 1
ATOM 669 N N . ASP A 1 84 ? 18.273 0.679 0.578 1.00 88.06 84 ASP A N 1
ATOM 670 C CA . ASP A 1 84 ? 17.228 0.267 -0.368 1.00 88.06 84 ASP A CA 1
ATOM 671 C C . ASP A 1 84 ? 15.826 0.409 0.253 1.00 88.06 84 ASP A C 1
ATOM 673 O O . ASP A 1 84 ? 14.944 0.974 -0.383 1.00 88.06 84 ASP A O 1
ATOM 677 N N . THR A 1 85 ? 15.632 0.007 1.514 1.00 84.12 85 THR A N 1
ATOM 678 C CA . THR A 1 85 ? 14.352 0.155 2.230 1.00 84.12 85 THR A CA 1
ATOM 679 C C . THR A 1 85 ? 13.960 1.626 2.370 1.00 84.12 85 THR A C 1
ATOM 681 O O . THR A 1 85 ? 12.847 2.000 2.011 1.00 84.12 85 THR A O 1
ATOM 684 N N . THR A 1 86 ? 14.888 2.480 2.818 1.00 84.12 86 THR A N 1
ATOM 685 C CA . THR A 1 86 ? 14.626 3.916 3.012 1.00 84.12 86 THR A CA 1
ATOM 686 C C . THR A 1 86 ? 14.328 4.639 1.697 1.00 84.12 86 THR A C 1
ATOM 688 O O . THR A 1 86 ? 13.471 5.517 1.661 1.00 84.12 86 THR A O 1
ATOM 691 N N . LYS A 1 87 ? 15.006 4.277 0.599 1.00 90.75 87 LYS A N 1
ATOM 692 C CA . LYS A 1 87 ? 14.731 4.865 -0.723 1.00 90.75 87 LYS A CA 1
ATOM 693 C C . LYS A 1 87 ? 13.322 4.546 -1.200 1.00 90.75 87 LYS A C 1
ATOM 695 O O . LYS A 1 87 ? 12.623 5.444 -1.651 1.00 90.75 87 LYS A O 1
ATOM 700 N N . ILE A 1 88 ? 12.908 3.284 -1.085 1.00 90.25 88 ILE A N 1
ATOM 701 C CA . ILE A 1 88 ? 11.562 2.877 -1.494 1.00 90.25 88 ILE A CA 1
ATOM 702 C C . ILE A 1 88 ? 10.513 3.568 -0.630 1.00 90.25 88 ILE A C 1
ATOM 704 O O . ILE A 1 88 ? 9.535 4.074 -1.165 1.00 90.25 88 ILE A O 1
ATOM 708 N N . GLU A 1 89 ? 10.736 3.663 0.681 1.00 85.38 89 GLU A N 1
ATOM 709 C CA . GLU A 1 89 ? 9.842 4.395 1.581 1.00 85.38 89 GLU A CA 1
ATOM 710 C C . GLU A 1 89 ? 9.619 5.845 1.116 1.00 85.38 89 GLU A C 1
ATOM 712 O O . GLU A 1 89 ? 8.475 6.289 1.019 1.00 85.38 89 GLU A O 1
ATOM 717 N N . GLN A 1 90 ? 10.695 6.547 0.743 1.00 85.25 90 GLN A N 1
ATOM 718 C CA . GLN A 1 90 ? 10.626 7.909 0.205 1.00 85.25 90 GLN A CA 1
ATOM 719 C C . GLN A 1 90 ? 9.890 7.978 -1.139 1.00 85.25 90 GLN A C 1
ATOM 721 O O . GLN A 1 90 ? 9.059 8.861 -1.333 1.00 85.25 90 GLN A O 1
ATOM 726 N N . SER A 1 91 ? 10.154 7.051 -2.066 1.00 89.50 91 SER A N 1
ATOM 727 C CA . SER A 1 91 ? 9.448 7.002 -3.354 1.00 89.50 91 SER A CA 1
ATOM 728 C C . SER A 1 91 ? 7.940 6.796 -3.175 1.00 89.50 91 SER A C 1
ATOM 730 O O . SER A 1 91 ? 7.141 7.487 -3.804 1.00 89.50 91 SER A O 1
ATOM 732 N N . ILE A 1 92 ? 7.532 5.906 -2.265 1.00 85.88 92 ILE A N 1
ATOM 733 C CA . ILE A 1 92 ? 6.116 5.680 -1.939 1.00 85.88 92 ILE A CA 1
ATOM 734 C C . ILE A 1 92 ? 5.500 6.934 -1.298 1.00 85.88 92 ILE A C 1
ATOM 736 O O . ILE A 1 92 ? 4.345 7.264 -1.562 1.00 85.88 92 ILE A O 1
ATOM 740 N N . GLU A 1 93 ? 6.230 7.633 -0.428 1.00 80.81 93 GLU A N 1
ATOM 741 C CA . GLU A 1 93 ? 5.771 8.893 0.172 1.00 80.81 93 GLU A CA 1
ATOM 742 C C . GLU A 1 93 ? 5.550 9.982 -0.889 1.00 80.81 93 GLU A C 1
ATOM 744 O O . GLU A 1 93 ? 4.498 10.620 -0.887 1.00 80.81 93 GLU A O 1
ATOM 749 N N . ASN A 1 94 ? 6.474 10.126 -1.843 1.00 80.50 94 ASN A N 1
ATOM 750 C CA . ASN A 1 94 ? 6.383 11.104 -2.931 1.00 80.50 94 ASN A CA 1
ATOM 751 C C . ASN A 1 94 ? 5.221 10.832 -3.898 1.00 80.50 94 ASN A C 1
ATOM 753 O O . ASN A 1 94 ? 4.609 11.773 -4.400 1.00 80.50 94 ASN A O 1
ATOM 757 N N . LEU A 1 95 ? 4.932 9.557 -4.171 1.00 77.94 95 LEU A N 1
ATOM 758 C CA . LEU A 1 95 ? 3.881 9.139 -5.106 1.00 77.94 95 LEU A CA 1
ATOM 759 C C . LEU A 1 95 ? 2.506 8.982 -4.462 1.00 77.94 95 LEU A C 1
ATOM 761 O O . LEU A 1 95 ? 1.504 8.877 -5.172 1.00 77.94 95 LEU A O 1
ATOM 765 N N . SER A 1 96 ? 2.437 8.957 -3.131 1.00 68.94 96 SER A N 1
ATOM 766 C CA . SER A 1 96 ? 1.160 8.940 -2.434 1.00 68.94 96 SER A CA 1
ATOM 767 C C . SER A 1 96 ? 0.392 10.228 -2.767 1.00 68.94 96 SER A C 1
ATOM 769 O O . SER A 1 96 ? 0.959 11.317 -2.633 1.00 68.94 96 SER A O 1
ATOM 771 N N . PRO A 1 97 ? -0.903 10.156 -3.139 1.00 56.12 97 PRO A N 1
ATOM 772 C CA . PRO A 1 97 ? -1.733 11.342 -3.398 1.00 56.12 97 PRO A CA 1
ATOM 773 C C . PRO A 1 97 ? -1.755 12.345 -2.224 1.00 56.12 97 PRO A C 1
ATOM 775 O O . PRO A 1 97 ? -2.081 13.519 -2.395 1.00 56.12 97 PRO A O 1
ATOM 778 N N . ASN A 1 98 ? -1.288 11.917 -1.048 1.00 53.47 98 ASN A N 1
ATOM 779 C CA . ASN A 1 98 ? -1.091 12.728 0.143 1.00 53.47 98 ASN A CA 1
ATOM 780 C C . ASN A 1 98 ? 0.102 13.697 0.144 1.00 53.47 98 ASN A C 1
ATOM 782 O O . ASN A 1 98 ? 0.247 14.407 1.139 1.00 53.47 98 ASN A O 1
ATOM 786 N N . ALA A 1 99 ? 0.917 13.832 -0.912 1.00 51.41 99 ALA A N 1
ATOM 787 C CA . ALA A 1 99 ? 1.942 14.893 -0.944 1.00 51.41 99 ALA A CA 1
ATOM 788 C C . ALA A 1 99 ? 1.350 16.306 -0.676 1.00 51.41 99 ALA A C 1
ATOM 790 O O . ALA A 1 99 ? 2.056 17.208 -0.205 1.00 51.41 99 ALA A O 1
ATOM 791 N N . ASN A 1 100 ? 0.035 16.462 -0.902 1.00 45.53 100 ASN A N 1
ATOM 792 C CA . ASN A 1 100 ? -0.756 17.664 -0.633 1.00 45.53 100 ASN A CA 1
ATOM 793 C C . ASN A 1 100 ? -1.867 17.500 0.435 1.00 45.53 100 ASN A C 1
ATOM 795 O O . ASN A 1 100 ? -2.572 18.473 0.711 1.00 45.53 100 ASN A O 1
ATOM 799 N N . VAL A 1 101 ? -2.027 16.333 1.075 1.00 50.00 101 VAL A N 1
ATOM 800 C CA . VAL A 1 101 ? -3.052 16.114 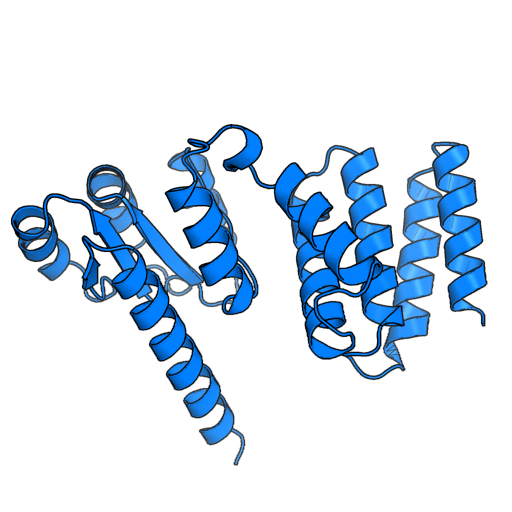2.117 1.00 50.00 101 VAL A CA 1
ATOM 801 C C . VAL A 1 101 ? -2.456 16.403 3.485 1.00 50.00 101 VAL A C 1
ATOM 803 O O . VAL A 1 101 ? -1.640 15.647 3.994 1.00 50.00 101 VAL A O 1
ATOM 806 N N . ASN A 1 102 ? -2.866 17.542 4.050 1.00 52.53 102 ASN A N 1
ATOM 807 C CA . ASN A 1 102 ? -2.642 18.018 5.418 1.00 52.53 102 ASN A CA 1
ATOM 808 C C . ASN A 1 102 ? -1.401 17.427 6.131 1.00 52.53 102 ASN A C 1
ATOM 810 O O . ASN A 1 102 ? -1.519 16.469 6.900 1.00 52.53 102 ASN A O 1
ATOM 814 N N . LYS A 1 103 ? -0.237 18.059 5.900 1.00 50.28 103 LYS A N 1
ATOM 815 C CA . LYS A 1 103 ? 1.079 17.800 6.528 1.00 50.28 103 LYS A CA 1
ATOM 816 C C . LYS A 1 103 ? 1.117 18.129 8.026 1.00 50.28 103 LYS A C 1
ATOM 818 O O . LYS A 1 103 ? 2.066 18.734 8.529 1.00 50.28 103 LYS A O 1
ATOM 823 N N . THR A 1 104 ? 0.060 17.821 8.767 1.00 59.22 104 THR A N 1
ATOM 824 C CA . THR A 1 104 ? 0.192 17.772 10.216 1.00 59.22 104 THR A CA 1
ATOM 825 C C . THR A 1 104 ? 1.089 16.586 10.538 1.00 59.22 104 THR A C 1
ATOM 827 O O . THR A 1 104 ? 0.887 15.480 10.040 1.00 59.22 104 THR A O 1
ATOM 830 N N . LYS A 1 105 ? 2.083 16.821 11.394 1.00 59.22 105 LYS A N 1
ATOM 831 C CA . LYS A 1 105 ? 2.985 15.784 11.905 1.00 59.22 105 LYS A CA 1
ATOM 832 C C . LYS A 1 105 ? 2.218 14.542 12.389 1.00 59.22 105 LYS A C 1
ATOM 834 O O . LYS A 1 105 ? 2.642 13.416 12.159 1.00 59.22 105 LYS A O 1
ATOM 839 N N . ASP A 1 106 ? 1.042 14.757 12.975 1.00 58.50 106 ASP A N 1
ATOM 840 C CA . ASP A 1 106 ? 0.153 13.700 13.455 1.00 58.50 106 ASP A CA 1
ATOM 841 C C . ASP A 1 106 ? -0.370 12.787 12.333 1.00 58.50 106 ASP A C 1
ATOM 843 O O . ASP A 1 106 ? -0.436 11.572 12.528 1.00 58.50 106 ASP A O 1
ATOM 847 N N . ASN A 1 107 ? -0.703 13.331 11.156 1.00 62.41 107 ASN A N 1
ATOM 848 C CA . ASN A 1 107 ? -1.141 12.533 10.009 1.00 62.41 107 ASN A CA 1
ATOM 849 C C . ASN A 1 107 ? 0.021 11.700 9.462 1.00 62.41 107 ASN A C 1
ATOM 851 O O . ASN A 1 107 ? -0.141 10.499 9.267 1.00 62.41 107 ASN A O 1
ATOM 855 N N . GLU A 1 108 ? 1.200 12.301 9.282 1.00 64.19 108 GLU A N 1
ATOM 856 C CA . GLU A 1 108 ? 2.408 11.600 8.817 1.00 64.19 108 GLU A CA 1
ATOM 857 C C . GLU A 1 108 ? 2.800 10.445 9.751 1.00 64.19 108 GLU A C 1
ATOM 859 O O . GLU A 1 108 ? 3.074 9.335 9.292 1.00 64.19 108 GLU A O 1
ATOM 864 N N . GLU A 1 109 ? 2.774 10.671 11.068 1.00 69.81 109 GLU A N 1
ATOM 865 C CA . GLU A 1 109 ? 3.029 9.625 12.065 1.00 69.81 109 GLU A CA 1
ATOM 866 C C . GLU A 1 109 ? 1.977 8.506 12.005 1.00 69.81 109 GLU A C 1
ATOM 868 O O . GLU A 1 109 ? 2.330 7.330 12.105 1.00 69.81 109 GLU A O 1
ATOM 873 N N . THR A 1 110 ? 0.702 8.847 11.781 1.00 69.38 110 THR A N 1
ATOM 874 C CA . THR A 1 110 ? -0.373 7.856 11.591 1.00 69.38 110 THR A CA 1
ATOM 875 C C . THR A 1 110 ? -0.123 7.007 10.347 1.00 69.38 110 THR A C 1
ATOM 877 O O . THR A 1 110 ? -0.186 5.781 10.415 1.00 69.38 110 THR A O 1
ATOM 880 N N . TYR A 1 111 ? 0.205 7.644 9.218 1.00 69.25 111 TYR A N 1
ATOM 881 C CA . TYR A 1 111 ? 0.505 6.961 7.960 1.00 69.25 111 TYR A CA 1
ATOM 882 C C . TYR A 1 111 ? 1.685 6.002 8.104 1.00 69.25 111 TYR A C 1
ATOM 884 O O . TYR A 1 111 ? 1.592 4.854 7.669 1.00 69.25 111 TYR A O 1
ATOM 892 N N . LYS A 1 112 ? 2.766 6.435 8.762 1.00 69.69 112 LYS A N 1
ATOM 893 C CA . LYS A 1 112 ? 3.937 5.589 9.033 1.00 69.69 112 LYS A CA 1
ATOM 894 C C . LYS A 1 112 ? 3.597 4.406 9.935 1.00 69.69 112 LYS A C 1
ATOM 896 O O . LYS A 1 112 ? 3.997 3.278 9.642 1.00 69.69 112 LYS A O 1
ATOM 901 N N . ALA A 1 113 ? 2.823 4.633 10.994 1.00 73.19 113 ALA A N 1
ATOM 902 C CA . ALA A 1 113 ? 2.411 3.569 11.904 1.00 73.19 113 ALA A CA 1
ATOM 903 C C . ALA A 1 113 ? 1.531 2.520 11.199 1.00 73.19 113 ALA A C 1
ATOM 905 O O . ALA A 1 113 ? 1.776 1.320 11.333 1.00 73.19 113 ALA A O 1
ATOM 906 N N . LEU A 1 114 ? 0.567 2.964 10.384 1.00 72.81 114 LEU A N 1
ATOM 907 C CA . LEU A 1 114 ? -0.291 2.075 9.597 1.00 72.81 114 LEU A CA 1
ATOM 908 C C . LEU A 1 114 ? 0.515 1.297 8.548 1.00 72.81 114 LEU A C 1
ATOM 910 O O . LEU A 1 114 ? 0.390 0.078 8.481 1.00 72.81 114 LEU A O 1
ATOM 914 N N . ARG A 1 115 ? 1.408 1.955 7.795 1.00 68.88 115 ARG A N 1
ATOM 915 C CA . ARG A 1 115 ? 2.267 1.299 6.787 1.00 68.88 115 ARG A CA 1
ATOM 916 C C . ARG A 1 115 ? 3.249 0.281 7.357 1.00 68.88 115 ARG A C 1
ATOM 918 O O . ARG A 1 115 ? 3.660 -0.628 6.647 1.00 68.88 115 ARG A O 1
ATOM 925 N N . THR A 1 116 ? 3.615 0.403 8.630 1.00 66.50 116 THR A N 1
ATOM 926 C CA . THR A 1 116 ? 4.472 -0.594 9.294 1.00 66.50 116 THR A CA 1
ATOM 927 C C . THR A 1 116 ? 3.752 -1.938 9.463 1.00 66.50 116 THR A C 1
ATOM 929 O O . THR A 1 116 ? 4.401 -2.975 9.579 1.00 66.50 116 THR A O 1
ATOM 932 N N . SER A 1 117 ? 2.416 -1.934 9.475 1.00 63.84 117 SER A N 1
ATOM 933 C CA . SER A 1 117 ? 1.609 -3.119 9.791 1.00 63.84 117 SER A CA 1
ATOM 934 C C . SER A 1 117 ? 0.663 -3.545 8.668 1.00 63.84 117 SER A C 1
ATOM 936 O O . SER A 1 117 ? 0.272 -4.707 8.617 1.00 63.84 117 SER A O 1
ATOM 938 N N . ILE A 1 118 ? 0.311 -2.629 7.765 1.00 69.06 118 ILE A N 1
ATOM 939 C CA . ILE A 1 118 ? -0.604 -2.844 6.645 1.00 69.06 118 ILE A CA 1
ATOM 940 C C . ILE A 1 118 ? 0.193 -2.680 5.352 1.00 69.06 118 ILE A C 1
ATOM 942 O O . ILE A 1 118 ? 0.771 -1.626 5.095 1.00 69.06 118 ILE A O 1
ATOM 946 N N . ASN A 1 119 ? 0.217 -3.738 4.538 1.00 58.12 119 ASN A N 1
ATOM 947 C CA . ASN A 1 119 ? 1.063 -3.818 3.342 1.00 58.12 119 ASN A CA 1
ATOM 948 C C . ASN A 1 119 ? 0.605 -2.915 2.184 1.00 58.12 119 ASN A C 1
ATOM 950 O O . ASN A 1 119 ? 1.417 -2.607 1.318 1.00 58.12 119 ASN A O 1
ATOM 954 N N . TYR A 1 120 ? -0.674 -2.532 2.147 1.00 66.00 120 TYR A N 1
ATOM 955 C CA . TYR A 1 120 ? -1.255 -1.711 1.086 1.00 66.00 120 TYR A CA 1
ATOM 956 C C . TYR A 1 120 ? -2.145 -0.636 1.706 1.00 66.00 120 TYR A C 1
ATOM 958 O O . TYR A 1 120 ? -3.165 -0.952 2.322 1.00 66.00 120 TYR A O 1
ATOM 966 N N . LEU A 1 121 ? -1.748 0.631 1.578 1.00 71.31 121 LEU A N 1
ATOM 967 C CA . LEU A 1 121 ? -2.500 1.762 2.116 1.00 71.31 121 LEU A CA 1
ATOM 968 C C . LEU A 1 121 ? -2.705 2.799 1.021 1.00 71.31 121 LEU A C 1
ATOM 970 O O . LEU A 1 121 ? -1.806 3.586 0.716 1.00 71.31 121 LEU A O 1
ATOM 974 N N . LYS A 1 122 ? -3.925 2.826 0.486 1.00 71.25 122 LYS A N 1
ATOM 975 C CA . LYS A 1 122 ? -4.347 3.802 -0.512 1.00 71.25 122 LYS A CA 1
ATOM 976 C C . LYS A 1 122 ? -5.339 4.793 0.077 1.00 71.25 122 LYS A C 1
ATOM 978 O O . LYS A 1 122 ? -6.271 4.406 0.780 1.00 71.25 122 LYS A O 1
ATOM 983 N N . THR A 1 123 ? -5.129 6.070 -0.217 1.00 72.00 123 THR A N 1
ATOM 984 C CA . THR A 1 123 ? -5.956 7.176 0.265 1.00 72.00 123 THR A CA 1
ATOM 985 C C . THR A 1 123 ? -6.665 7.862 -0.886 1.00 72.00 123 THR A C 1
ATOM 987 O O . THR A 1 123 ? -6.165 7.895 -2.009 1.00 72.00 123 THR A O 1
ATOM 990 N N . PHE A 1 124 ? -7.845 8.399 -0.591 1.00 72.88 124 PHE A N 1
ATOM 991 C CA . PHE A 1 124 ? -8.677 9.116 -1.545 1.00 72.88 124 PHE A CA 1
ATOM 992 C C . PHE A 1 124 ? -9.237 10.358 -0.868 1.00 72.88 124 PHE A C 1
ATOM 994 O O . PHE A 1 124 ? -9.867 10.250 0.182 1.00 72.88 124 PHE A O 1
ATOM 1001 N N . ASP A 1 125 ? -9.074 11.512 -1.507 1.00 70.38 125 ASP A N 1
ATOM 1002 C CA . ASP A 1 125 ? -9.791 12.737 -1.127 1.00 70.38 125 ASP A CA 1
ATOM 1003 C C . ASP A 1 125 ? -11.039 12.952 -1.992 1.00 70.38 125 ASP A C 1
ATOM 1005 O O . ASP A 1 125 ? -11.894 13.786 -1.690 1.00 70.38 125 ASP A O 1
ATOM 1009 N N . ASN A 1 126 ? -11.148 12.197 -3.089 1.00 79.06 126 ASN A N 1
ATOM 1010 C CA . ASN A 1 126 ? -12.261 12.240 -4.019 1.00 79.06 126 ASN A CA 1
ATOM 1011 C C . ASN A 1 126 ? -13.156 11.007 -3.843 1.00 79.06 126 ASN A C 1
ATOM 1013 O O . ASN A 1 126 ? -12.706 9.867 -3.971 1.00 79.06 126 ASN A O 1
ATOM 1017 N N . LEU A 1 127 ? -14.446 11.247 -3.596 1.00 79.75 127 LEU A N 1
ATOM 1018 C CA . LEU A 1 127 ? -15.433 10.186 -3.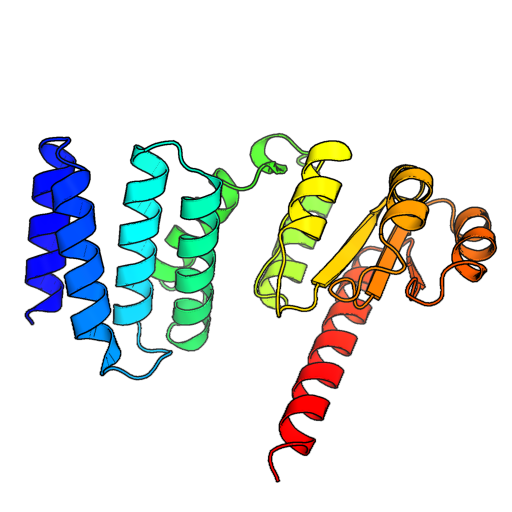387 1.00 79.75 127 LEU A CA 1
ATOM 1019 C C . LEU A 1 127 ? -15.595 9.275 -4.602 1.00 79.75 127 LEU A C 1
ATOM 1021 O O . LEU A 1 127 ? -15.611 8.056 -4.451 1.00 79.75 127 LEU A O 1
ATOM 1025 N N . GLN A 1 128 ? -15.674 9.850 -5.801 1.00 81.12 128 GLN A N 1
ATOM 1026 C CA . GLN A 1 128 ? -15.892 9.089 -7.027 1.00 81.12 128 GLN A CA 1
ATOM 1027 C C . GLN A 1 128 ? -14.686 8.206 -7.361 1.00 81.12 128 GLN A C 1
ATOM 1029 O O . GLN A 1 128 ? -14.854 7.068 -7.799 1.00 81.12 128 GLN A O 1
ATOM 1034 N N . GLU A 1 129 ? -13.475 8.721 -7.145 1.00 79.69 129 GLU A N 1
ATOM 1035 C CA . GLU A 1 129 ? -12.239 7.965 -7.344 1.00 79.69 129 GLU A CA 1
ATOM 1036 C C . GLU A 1 129 ? -12.145 6.790 -6.366 1.00 79.69 129 GLU A C 1
ATOM 1038 O O . GLU A 1 129 ? -11.894 5.662 -6.791 1.00 79.69 129 GLU A O 1
ATOM 1043 N N . GLY A 1 130 ? -12.420 7.037 -5.080 1.00 85.25 130 GLY A N 1
ATOM 1044 C CA . GLY A 1 130 ? -12.432 5.996 -4.054 1.00 85.25 130 GLY A CA 1
ATOM 1045 C C . GLY A 1 130 ? -13.466 4.909 -4.341 1.00 85.25 130 GLY A C 1
ATOM 1046 O O . GLY A 1 130 ? -13.136 3.727 -4.307 1.00 85.25 130 GLY A O 1
ATOM 1047 N N . GLU A 1 131 ? -14.694 5.290 -4.699 1.00 86.94 131 GLU A N 1
ATOM 1048 C CA . GLU A 1 131 ? -15.761 4.345 -5.048 1.00 86.94 131 GLU A CA 1
ATOM 1049 C C . GLU A 1 131 ? -15.390 3.499 -6.278 1.00 86.94 131 GLU A C 1
ATOM 1051 O O . GLU A 1 131 ? -15.470 2.271 -6.234 1.00 86.94 131 GLU A O 1
ATOM 1056 N N . THR A 1 132 ? -14.903 4.139 -7.347 1.00 85.25 132 THR A N 1
ATOM 1057 C CA . THR A 1 132 ? -14.483 3.450 -8.583 1.00 85.25 132 THR A CA 1
ATOM 1058 C C . THR A 1 132 ? -13.331 2.485 -8.314 1.00 85.25 132 THR A C 1
ATOM 1060 O O . THR A 1 132 ? -13.322 1.360 -8.815 1.00 85.25 132 THR A O 1
ATOM 1063 N N . TYR A 1 133 ? -12.361 2.899 -7.495 1.00 85.44 133 TYR A N 1
ATOM 1064 C CA . TYR A 1 133 ? -11.255 2.035 -7.115 1.00 85.44 133 TYR A CA 1
ATOM 1065 C C . TYR A 1 133 ? -11.743 0.819 -6.327 1.00 85.44 133 TYR A C 1
ATOM 1067 O O . TYR A 1 133 ? -11.410 -0.303 -6.695 1.00 85.44 133 TYR A O 1
ATOM 1075 N N . ILE A 1 134 ? -12.576 1.017 -5.303 1.00 87.94 134 ILE A N 1
ATOM 1076 C CA . ILE A 1 134 ? -13.130 -0.079 -4.499 1.00 87.94 134 ILE A CA 1
ATOM 1077 C C . ILE A 1 134 ? -13.890 -1.078 -5.387 1.00 87.94 134 ILE A C 1
ATOM 1079 O O . ILE A 1 134 ? -13.742 -2.285 -5.205 1.00 87.94 134 ILE A O 1
ATOM 1083 N N . GLN A 1 135 ? -14.656 -0.606 -6.375 1.00 88.44 135 GLN A N 1
ATOM 1084 C CA . GLN A 1 135 ? -15.367 -1.463 -7.335 1.00 88.44 135 GLN A CA 1
ATOM 1085 C C . GLN A 1 135 ? -14.429 -2.295 -8.221 1.00 88.44 135 GLN A C 1
ATOM 1087 O O . GLN A 1 135 ? -14.777 -3.416 -8.586 1.00 88.44 135 GLN A O 1
ATOM 1092 N N . SER A 1 136 ? -13.251 -1.764 -8.557 1.00 85.62 136 SER A N 1
ATOM 1093 C CA . SER A 1 136 ? -12.268 -2.438 -9.419 1.00 85.62 136 SER A CA 1
ATOM 1094 C C . SER A 1 136 ? -11.507 -3.583 -8.740 1.00 85.62 136 SER A C 1
ATOM 1096 O O . SER A 1 136 ? -10.817 -4.347 -9.413 1.00 85.62 136 SER A O 1
ATOM 1098 N N . ILE A 1 137 ? -11.606 -3.703 -7.413 1.00 83.38 137 ILE A N 1
ATOM 1099 C CA . ILE A 1 137 ? -10.894 -4.728 -6.647 1.00 83.38 137 ILE A CA 1
ATOM 1100 C C . ILE A 1 137 ? -11.651 -6.050 -6.738 1.00 83.38 137 ILE A C 1
ATOM 1102 O O . ILE A 1 137 ? -12.814 -6.160 -6.342 1.00 83.38 137 ILE A O 1
ATOM 1106 N N . HIS A 1 138 ? -10.955 -7.075 -7.220 1.00 81.81 138 HIS A N 1
ATOM 1107 C CA . HIS A 1 138 ? -11.468 -8.433 -7.347 1.00 81.81 138 HIS A CA 1
ATOM 1108 C C . HIS A 1 138 ? -10.546 -9.398 -6.598 1.00 81.81 138 HIS A C 1
ATOM 1110 O O . HIS A 1 138 ? -9.331 -9.252 -6.645 1.00 81.81 138 HIS A O 1
ATOM 1116 N N . HIS A 1 139 ? -11.127 -10.390 -5.919 1.00 75.88 139 HIS A N 1
ATOM 1117 C CA . HIS A 1 139 ? -10.418 -11.449 -5.177 1.00 75.88 139 HIS A CA 1
ATOM 1118 C C . HIS A 1 139 ? -9.616 -11.020 -3.937 1.00 75.88 139 HIS A C 1
ATOM 1120 O O . HIS A 1 139 ? -9.052 -11.880 -3.266 1.00 75.88 139 HIS A O 1
ATOM 1126 N N . GLU A 1 140 ? -9.627 -9.739 -3.576 1.00 79.81 140 GLU A N 1
ATOM 1127 C CA . GLU A 1 140 ? -8.996 -9.229 -2.358 1.00 79.81 140 GLU A CA 1
ATOM 1128 C C . GLU A 1 140 ? -10.034 -8.646 -1.394 1.00 79.81 140 GLU A C 1
ATOM 1130 O O . GLU A 1 140 ? -11.132 -8.236 -1.783 1.00 79.81 140 GLU A O 1
ATOM 1135 N N . LYS A 1 141 ? -9.682 -8.625 -0.107 1.00 84.81 141 LYS A N 1
ATOM 1136 C CA . LYS A 1 141 ? -10.466 -7.988 0.950 1.00 84.81 141 LYS A CA 1
ATOM 1137 C C . LYS A 1 141 ? -9.774 -6.703 1.382 1.00 84.81 141 LYS A C 1
ATOM 1139 O O . LYS A 1 141 ? -8.582 -6.715 1.670 1.00 84.81 141 LYS A O 1
ATOM 1144 N N . ILE A 1 142 ? -10.532 -5.618 1.481 1.00 86.69 142 ILE A N 1
ATOM 1145 C CA . ILE A 1 142 ? -10.030 -4.313 1.906 1.00 86.69 142 ILE A CA 1
ATOM 1146 C C . ILE A 1 142 ? -10.595 -3.893 3.259 1.00 86.69 142 ILE A C 1
ATOM 1148 O O . ILE A 1 142 ? -11.746 -4.182 3.606 1.00 86.69 142 ILE A O 1
ATOM 1152 N N . ILE A 1 143 ? -9.766 -3.161 3.998 1.00 89.06 143 ILE A N 1
ATOM 1153 C CA . ILE A 1 143 ? -10.150 -2.398 5.181 1.00 89.06 143 ILE A CA 1
ATOM 1154 C C . ILE A 1 143 ? -10.268 -0.937 4.769 1.00 89.06 143 ILE A C 1
ATOM 1156 O O . ILE A 1 143 ? -9.363 -0.398 4.133 1.00 89.06 143 ILE A O 1
ATOM 1160 N N . LEU A 1 144 ? -11.367 -0.289 5.146 1.00 90.06 144 LEU A N 1
ATOM 1161 C CA . LEU A 1 144 ? -11.592 1.116 4.840 1.00 90.06 144 LEU A CA 1
ATOM 1162 C C . LEU A 1 144 ? -11.515 1.974 6.103 1.00 90.06 144 LEU A C 1
ATOM 1164 O O . LEU A 1 144 ? -12.138 1.654 7.111 1.00 90.06 144 LEU A O 1
ATOM 1168 N N . ILE A 1 145 ? -10.804 3.097 6.025 1.00 89.62 145 ILE A N 1
ATOM 1169 C CA . ILE A 1 145 ? -10.799 4.139 7.056 1.00 89.62 145 ILE A CA 1
ATOM 1170 C C . ILE A 1 145 ? -11.433 5.384 6.436 1.00 89.62 145 ILE A C 1
ATOM 1172 O O . ILE A 1 145 ? -10.913 5.918 5.459 1.00 89.62 145 ILE A O 1
ATOM 1176 N N . VAL A 1 146 ? -12.559 5.843 6.983 1.00 89.69 146 VAL A N 1
ATOM 1177 C CA . VAL A 1 146 ? -13.288 7.018 6.476 1.00 89.69 146 VAL A CA 1
ATOM 1178 C C . VAL A 1 146 ? -13.427 8.084 7.549 1.00 89.69 146 VAL A C 1
ATOM 1180 O O . VAL A 1 146 ? -13.572 7.776 8.731 1.00 89.69 146 VAL A O 1
ATOM 1183 N N . SER A 1 147 ? -13.436 9.356 7.146 1.00 86.69 147 SER A N 1
ATOM 1184 C CA . SER A 1 147 ? -13.865 10.424 8.052 1.00 86.69 147 SER A CA 1
ATOM 1185 C C . SER A 1 147 ? -15.367 10.314 8.333 1.00 86.69 147 SER A C 1
ATOM 1187 O O . SER A 1 147 ? -16.099 9.713 7.553 1.00 86.69 147 SER A O 1
ATOM 1189 N N . GLY A 1 148 ? -15.861 10.914 9.419 1.00 83.75 148 GLY A N 1
ATOM 1190 C CA . GLY A 1 148 ? -17.299 10.877 9.734 1.00 83.75 148 GLY A CA 1
ATOM 1191 C C . GLY A 1 148 ? -18.185 11.434 8.608 1.00 83.75 148 GLY A C 1
ATOM 1192 O O . GLY A 1 148 ? -19.110 10.765 8.151 1.00 83.75 148 GLY A O 1
ATOM 1193 N N . GLY A 1 149 ? -17.852 12.629 8.105 1.00 83.12 149 GLY A N 1
ATOM 1194 C CA . GLY A 1 149 ? -18.604 13.277 7.025 1.00 83.12 149 GLY A CA 1
ATOM 1195 C C . GLY A 1 149 ? -18.579 12.473 5.727 1.00 83.12 149 GLY A C 1
ATOM 1196 O O . GLY A 1 149 ? -19.632 12.165 5.181 1.00 83.12 149 GLY A O 1
ATOM 1197 N N . PHE A 1 150 ? -17.388 12.058 5.294 1.00 84.56 150 PHE A N 1
ATOM 1198 C CA . PHE A 1 150 ? -17.227 11.246 4.088 1.00 84.56 150 PHE A CA 1
ATOM 1199 C C . PHE A 1 150 ? -17.877 9.864 4.236 1.00 84.56 150 PHE A C 1
ATOM 1201 O O . PHE A 1 150 ? -18.475 9.342 3.299 1.00 84.56 150 PHE A O 1
ATOM 1208 N N . GLY A 1 151 ? -17.817 9.293 5.440 1.00 87.94 151 GLY A N 1
ATOM 1209 C CA . GLY A 1 151 ? -18.444 8.029 5.796 1.00 87.94 151 GLY A CA 1
ATOM 1210 C C . GLY A 1 151 ? -19.947 8.038 5.542 1.00 87.94 151 GLY A C 1
ATOM 1211 O O . GLY A 1 151 ? -20.450 7.103 4.926 1.00 87.94 151 GLY A O 1
ATOM 1212 N N . MET A 1 152 ? -20.651 9.109 5.924 1.00 89.31 152 MET A N 1
ATOM 1213 C CA . MET A 1 152 ? -22.094 9.235 5.668 1.00 89.31 152 MET A CA 1
ATOM 1214 C C . MET A 1 152 ? -22.459 9.198 4.178 1.00 89.31 152 MET A C 1
ATOM 1216 O O . MET A 1 152 ? -23.590 8.849 3.848 1.00 89.31 152 MET A O 1
ATOM 1220 N N . GLU A 1 153 ? -21.531 9.548 3.286 1.00 89.56 153 GLU A N 1
ATOM 1221 C CA . GLU A 1 153 ? -21.764 9.553 1.841 1.00 89.56 153 GLU A CA 1
ATOM 1222 C C . GLU A 1 153 ? -21.348 8.241 1.170 1.00 89.56 153 GLU A C 1
ATOM 1224 O O . GLU A 1 153 ? -22.096 7.715 0.343 1.00 89.56 153 GLU A O 1
ATOM 1229 N N . ILE A 1 154 ? -20.167 7.712 1.514 1.00 91.94 154 ILE A N 1
ATOM 1230 C CA . ILE A 1 154 ? -19.595 6.547 0.831 1.00 91.94 154 ILE A CA 1
ATOM 1231 C C . ILE A 1 154 ? -20.101 5.221 1.402 1.00 91.94 154 ILE A C 1
ATOM 1233 O O . ILE A 1 154 ? -20.424 4.321 0.633 1.00 91.94 154 ILE A O 1
ATOM 1237 N N . VAL A 1 155 ? -20.229 5.087 2.730 1.00 94.31 155 VAL A N 1
ATOM 1238 C CA . VAL A 1 155 ? -20.593 3.812 3.379 1.00 94.31 155 VAL A CA 1
ATOM 1239 C C . VAL A 1 155 ? -21.927 3.261 2.869 1.00 94.31 155 VAL A C 1
ATOM 1241 O O . VAL A 1 155 ? -21.946 2.081 2.527 1.00 94.31 155 VAL A O 1
ATOM 1244 N N . PRO A 1 156 ? -23.003 4.058 2.695 1.00 95.19 156 PRO A N 1
ATOM 1245 C CA . PRO A 1 156 ? -24.264 3.552 2.149 1.00 95.19 156 PRO A CA 1
ATOM 1246 C C . PRO A 1 156 ? -24.161 2.957 0.737 1.00 95.19 156 PRO A C 1
ATOM 1248 O O . PRO A 1 156 ? -25.060 2.237 0.325 1.00 95.19 156 PRO A O 1
ATOM 1251 N N . ARG A 1 157 ? -23.093 3.262 -0.011 1.00 93.56 157 ARG A N 1
ATOM 1252 C CA . ARG A 1 157 ? -22.892 2.804 -1.394 1.00 93.56 157 ARG A CA 1
ATOM 1253 C C . ARG A 1 157 ? -22.043 1.545 -1.509 1.00 93.56 157 ARG A C 1
ATOM 1255 O O . ARG A 1 157 ? -22.112 0.877 -2.530 1.00 93.56 157 ARG A O 1
ATOM 1262 N N . ILE A 1 158 ? -21.202 1.278 -0.508 1.00 92.81 158 ILE A N 1
ATOM 1263 C CA . ILE A 1 158 ? -20.160 0.242 -0.586 1.00 92.81 158 ILE A CA 1
ATOM 1264 C C . ILE A 1 158 ? -20.226 -0.781 0.551 1.00 92.81 158 ILE A C 1
ATOM 1266 O O . ILE A 1 158 ? -19.457 -1.740 0.553 1.00 92.81 158 ILE A O 1
ATOM 1270 N N . HIS A 1 159 ? -21.065 -0.576 1.573 1.0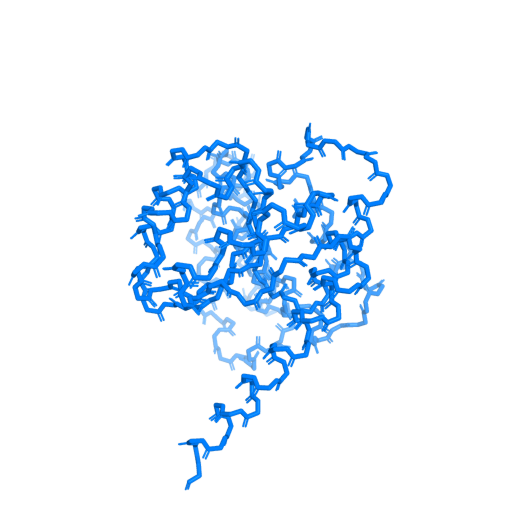0 92.81 159 HIS A N 1
ATOM 1271 C CA . HIS A 1 159 ? -21.050 -1.426 2.770 1.00 92.81 159 HIS A CA 1
ATOM 1272 C C . HIS A 1 159 ? -21.410 -2.890 2.479 1.00 92.81 159 HIS A C 1
ATOM 1274 O O . HIS A 1 159 ? -21.018 -3.790 3.222 1.00 92.81 159 HIS A O 1
ATOM 1280 N N . ASP A 1 160 ? -22.158 -3.153 1.418 1.00 92.31 160 ASP A N 1
ATOM 1281 C CA . ASP A 1 160 ? -22.596 -4.479 0.997 1.00 92.31 160 ASP A CA 1
ATOM 1282 C C . ASP A 1 160 ? -21.579 -5.187 0.087 1.00 92.31 160 ASP A C 1
ATOM 1284 O O . ASP A 1 160 ? -21.576 -6.415 0.033 1.00 92.31 160 ASP A O 1
ATOM 1288 N N . PHE A 1 161 ? -20.631 -4.461 -0.510 1.00 93.31 161 PHE A N 1
ATOM 1289 C CA . PHE A 1 161 ? -19.629 -5.009 -1.431 1.00 93.31 161 PHE A CA 1
ATOM 1290 C C . PHE A 1 161 ? -18.781 -6.113 -0.803 1.00 93.31 161 PHE A C 1
ATOM 1292 O O . PHE A 1 161 ? -18.212 -5.936 0.275 1.00 93.31 161 PHE A O 1
ATOM 1299 N N . GLU A 1 162 ? -18.641 -7.251 -1.484 1.00 90.81 162 GLU A N 1
ATOM 1300 C CA . GLU A 1 162 ? -17.936 -8.416 -0.945 1.00 90.81 162 GLU A CA 1
ATOM 1301 C C . GLU A 1 162 ? -16.479 -8.113 -0.590 1.00 90.81 162 GLU A C 1
ATOM 1303 O O . GLU A 1 162 ? -15.996 -8.577 0.442 1.00 90.81 162 GLU A O 1
ATOM 1308 N N . GLN A 1 163 ? -15.785 -7.327 -1.411 1.00 89.94 163 GLN A N 1
ATOM 1309 C CA . GLN A 1 163 ? -14.399 -6.925 -1.186 1.00 89.94 163 GLN A CA 1
ATOM 1310 C C . GLN A 1 163 ? -14.235 -6.026 0.045 1.00 89.94 163 GLN A C 1
ATOM 1312 O O . GLN A 1 163 ? -13.169 -6.022 0.650 1.00 89.94 163 GLN A O 1
ATOM 1317 N N . VAL A 1 164 ? -15.275 -5.305 0.475 1.00 92.38 164 VAL A N 1
ATOM 1318 C CA . VAL A 1 164 ? -15.223 -4.504 1.704 1.00 92.38 164 VAL A CA 1
ATOM 1319 C C . VAL A 1 164 ? -15.400 -5.436 2.893 1.00 92.38 164 VAL A C 1
ATOM 1321 O O . VAL A 1 164 ? -16.483 -5.987 3.100 1.00 92.38 164 VAL A O 1
ATOM 1324 N N . ASN A 1 165 ? -14.332 -5.615 3.670 1.00 90.31 165 ASN A N 1
ATOM 1325 C CA . ASN A 1 165 ? -14.325 -6.492 4.836 1.00 90.31 165 ASN A CA 1
ATOM 1326 C C . ASN A 1 165 ? -14.780 -5.760 6.099 1.00 90.31 165 ASN A C 1
ATOM 1328 O O . ASN A 1 165 ? -15.722 -6.186 6.761 1.00 90.31 165 ASN A O 1
ATOM 1332 N N . CYS A 1 166 ? -14.127 -4.642 6.415 1.00 92.00 166 CYS A N 1
ATOM 1333 C CA . CYS A 1 166 ? -14.488 -3.807 7.552 1.00 92.00 166 CYS A CA 1
ATOM 1334 C C . CYS A 1 166 ? -14.236 -2.325 7.270 1.00 92.00 166 CYS A C 1
ATOM 1336 O O . CYS A 1 166 ? -13.425 -1.951 6.418 1.00 92.00 166 CYS A O 1
ATOM 1338 N N . ILE A 1 167 ? -14.977 -1.486 7.988 1.00 94.12 167 ILE A N 1
ATOM 1339 C CA . ILE A 1 167 ? -14.958 -0.033 7.872 1.00 94.12 167 ILE A CA 1
ATOM 1340 C C . ILE A 1 167 ? -14.732 0.557 9.266 1.00 94.12 167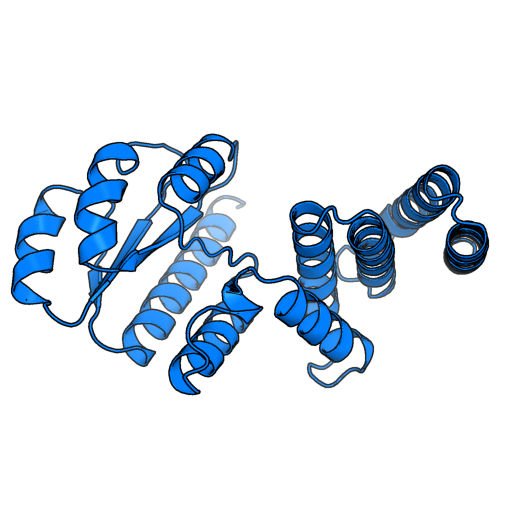 ILE A C 1
ATOM 1342 O O . ILE A 1 167 ? -15.473 0.262 10.205 1.00 94.12 167 ILE A O 1
ATOM 1346 N N . TYR A 1 168 ? -13.735 1.423 9.381 1.00 93.44 168 TYR A N 1
ATOM 1347 C CA . TYR A 1 168 ? -13.448 2.231 10.557 1.00 93.44 168 TYR A CA 1
ATOM 1348 C C . TYR A 1 168 ? -13.827 3.679 10.276 1.00 93.44 168 TYR A C 1
ATOM 1350 O O . TYR A 1 168 ? -13.425 4.252 9.261 1.00 93.44 168 TYR A O 1
ATOM 1358 N N . ILE A 1 169 ? -14.585 4.291 11.184 1.00 92.38 169 ILE A N 1
ATOM 1359 C CA . ILE A 1 169 ? -14.935 5.708 11.081 1.00 92.38 169 ILE A CA 1
ATOM 1360 C C . ILE A 1 169 ? -14.026 6.491 12.015 1.00 92.38 169 ILE A C 1
ATOM 1362 O O . ILE A 1 169 ? -14.157 6.400 13.233 1.00 92.38 169 ILE A O 1
ATOM 1366 N N . TYR A 1 170 ? -13.136 7.300 11.456 1.00 89.81 170 TYR A N 1
ATOM 1367 C CA . TYR A 1 170 ? -12.281 8.199 12.216 1.00 89.81 170 TYR A CA 1
ATOM 1368 C C . TYR A 1 170 ? -12.912 9.596 12.282 1.00 89.81 170 TYR A C 1
ATOM 1370 O O . TYR A 1 170 ? -12.957 10.330 11.292 1.00 89.81 170 TYR A O 1
ATOM 1378 N N . CYS A 1 171 ? -13.473 9.973 13.434 1.00 84.81 171 CYS A N 1
ATOM 1379 C CA . CYS A 1 171 ? -14.170 11.253 13.580 1.00 84.81 171 CYS A CA 1
ATOM 1380 C C . CYS A 1 171 ? -14.162 11.781 15.021 1.00 84.81 171 CYS A C 1
ATOM 1382 O O . CYS A 1 171 ? -14.120 11.011 15.974 1.00 84.81 171 CYS A O 1
ATOM 1384 N N . GLY A 1 172 ? -14.245 13.106 15.185 1.00 81.12 172 GLY A N 1
ATOM 1385 C CA . GLY A 1 172 ? -14.335 13.743 16.507 1.00 81.12 172 GLY A CA 1
ATOM 1386 C C . GLY A 1 172 ? -15.730 13.679 17.147 1.00 81.12 172 GLY A C 1
ATOM 1387 O O . GLY A 1 172 ? -15.845 13.713 18.369 1.00 81.12 172 GLY A O 1
ATOM 1388 N N . ASP A 1 173 ? -16.789 13.554 16.341 1.00 81.81 173 ASP A N 1
ATOM 1389 C CA . ASP A 1 173 ? -18.183 13.470 16.801 1.00 81.81 173 ASP A CA 1
ATOM 1390 C C . ASP A 1 173 ? -18.633 12.008 16.901 1.00 81.81 173 ASP A C 1
ATOM 1392 O O . ASP A 1 173 ? -19.349 11.478 16.043 1.00 81.81 173 ASP A O 1
ATOM 1396 N N . LYS A 1 174 ? -18.144 11.347 17.954 1.00 87.12 174 LYS A N 1
ATOM 1397 C CA . LYS A 1 174 ? -18.343 9.915 18.185 1.00 87.12 174 LYS A CA 1
ATOM 1398 C C . LYS A 1 174 ? -19.817 9.540 18.306 1.00 87.12 174 LYS A C 1
ATOM 1400 O O . LYS A 1 174 ? -20.271 8.641 17.614 1.00 87.12 174 LYS A O 1
ATOM 1405 N N . VAL A 1 175 ? -20.570 10.257 19.141 1.00 86.38 175 VAL A N 1
ATOM 1406 C CA . VAL A 1 175 ? -21.962 9.911 19.481 1.00 86.38 175 VAL A CA 1
ATOM 1407 C C . VAL A 1 175 ? -22.843 9.878 18.236 1.00 86.38 175 VAL A C 1
ATOM 1409 O O . VAL A 1 175 ? -23.614 8.938 18.040 1.00 86.38 175 VAL A O 1
ATOM 1412 N N . ARG A 1 176 ? -22.710 10.888 17.370 1.00 87.38 176 ARG A N 1
ATOM 1413 C CA . ARG A 1 176 ? -23.483 10.970 16.133 1.00 87.38 176 ARG A CA 1
ATOM 1414 C C . ARG A 1 176 ? -23.203 9.785 15.212 1.00 87.38 176 ARG A C 1
ATOM 1416 O O . ARG A 1 176 ? -24.141 9.159 14.721 1.00 87.38 176 ARG A O 1
ATOM 1423 N N . HIS A 1 177 ? -21.928 9.483 14.976 1.00 89.44 177 HIS A N 1
ATOM 1424 C CA . HIS A 1 177 ? -21.547 8.448 14.019 1.00 89.44 177 HIS A CA 1
ATOM 1425 C C . HIS A 1 177 ? -21.696 7.036 14.592 1.00 89.44 177 HIS A C 1
ATOM 1427 O O . HIS A 1 177 ? -21.949 6.127 13.816 1.00 89.44 177 HIS A O 1
ATOM 1433 N N . GLU A 1 178 ? -21.634 6.842 15.915 1.00 89.31 178 GLU A N 1
ATOM 1434 C CA . GLU A 1 178 ? -21.935 5.552 16.561 1.00 89.31 178 GLU A CA 1
ATOM 1435 C C . GLU A 1 178 ? -23.407 5.174 16.447 1.00 89.31 178 GLU A C 1
ATOM 1437 O O . GLU A 1 178 ? -23.751 3.998 16.366 1.00 89.31 178 GLU A O 1
ATOM 1442 N N . GLN A 1 179 ? -24.305 6.159 16.486 1.00 89.75 179 GLN A N 1
ATOM 1443 C CA . GLN A 1 179 ? -25.720 5.875 16.304 1.00 89.75 179 GLN A CA 1
ATOM 1444 C C . GLN A 1 179 ? -26.028 5.532 14.844 1.00 89.75 179 GLN A C 1
ATOM 1446 O O . GLN A 1 179 ? -26.789 4.603 14.597 1.00 89.75 179 GLN A O 1
ATOM 1451 N N . TRP A 1 180 ? -25.419 6.256 13.903 1.00 93.00 180 TRP A N 1
ATOM 1452 C CA . TRP A 1 180 ? -25.554 6.014 12.465 1.00 93.00 180 TRP A CA 1
ATOM 1453 C C . TRP A 1 180 ? -24.892 4.702 12.011 1.00 93.00 180 TRP A C 1
ATOM 1455 O O . TRP A 1 180 ? -25.447 3.988 11.182 1.00 93.00 180 TRP A O 1
ATOM 1465 N N . SER A 1 181 ? -23.737 4.334 12.574 1.00 92.50 181 SER A N 1
ATOM 1466 C CA . SER A 1 181 ? -22.995 3.138 12.160 1.00 92.50 181 SER A CA 1
ATOM 1467 C C . SER A 1 181 ? -23.718 1.824 12.449 1.00 92.50 181 SER A C 1
ATOM 1469 O O . SER A 1 181 ? -23.419 0.821 11.808 1.00 92.50 181 SER A O 1
ATOM 1471 N N . LYS A 1 182 ? -24.678 1.815 13.382 1.00 92.69 182 LYS A N 1
ATOM 1472 C CA . LYS A 1 182 ? -25.470 0.623 13.736 1.00 92.69 182 LYS A CA 1
ATOM 1473 C C . LYS A 1 182 ? -26.254 0.046 12.560 1.00 92.69 182 LYS A C 1
ATOM 1475 O O . LYS A 1 182 ? -26.546 -1.146 12.573 1.00 92.69 182 LYS A O 1
ATOM 1480 N N . ASP A 1 183 ? -26.554 0.864 11.556 1.00 95.00 183 ASP A N 1
ATOM 1481 C CA . ASP A 1 183 ? -27.261 0.432 10.350 1.00 95.00 183 ASP A CA 1
ATOM 1482 C C . ASP A 1 183 ? -26.344 -0.334 9.371 1.00 95.00 183 ASP A C 1
ATOM 1484 O O . ASP A 1 183 ? -26.828 -0.948 8.420 1.00 95.00 183 ASP A O 1
ATOM 1488 N N . TYR A 1 184 ? -25.025 -0.350 9.607 1.00 95.50 184 TYR A N 1
ATOM 1489 C CA . TYR A 1 184 ? -24.018 -0.898 8.695 1.00 95.50 184 TYR A CA 1
ATOM 1490 C C . TYR A 1 184 ? -23.142 -1.952 9.397 1.00 95.50 184 TYR A C 1
ATOM 1492 O O . TYR A 1 184 ? -22.145 -1.604 10.026 1.00 95.50 184 TYR A O 1
ATOM 1500 N N . PRO A 1 185 ? -23.433 -3.261 9.249 1.00 93.56 185 PRO A N 1
ATOM 1501 C CA . PRO A 1 185 ? -22.754 -4.330 9.996 1.00 93.56 185 PRO A CA 1
ATOM 1502 C C . PRO A 1 185 ? -21.236 -4.418 9.802 1.00 93.56 185 PRO A C 1
ATOM 1504 O O . PRO A 1 185 ? -20.535 -4.934 10.667 1.00 93.56 185 PRO A O 1
ATOM 1507 N N . LYS A 1 186 ? -20.721 -3.938 8.663 1.00 94.69 186 LYS A N 1
ATOM 1508 C CA . LYS A 1 186 ? -19.278 -3.916 8.383 1.00 94.69 186 LYS A CA 1
ATOM 1509 C C . LYS A 1 186 ? -18.558 -2.729 9.016 1.00 94.69 186 LYS A C 1
ATOM 1511 O O . LYS A 1 186 ? -17.330 -2.684 8.986 1.00 94.69 186 LYS A O 1
ATOM 1516 N N . VAL A 1 187 ? -19.292 -1.769 9.578 1.00 95.19 187 VAL A N 1
ATOM 1517 C CA . VAL A 1 187 ? -18.692 -0.694 10.360 1.00 95.19 187 VAL A CA 1
ATOM 1518 C C . VAL A 1 187 ? -18.334 -1.238 11.732 1.00 95.19 187 VAL A C 1
ATOM 1520 O O . VAL A 1 187 ? -19.205 -1.532 12.549 1.00 95.19 187 VAL A O 1
ATOM 1523 N N . LYS A 1 188 ? -17.032 -1.373 11.979 1.00 93.25 188 LYS A N 1
ATOM 1524 C CA . LYS A 1 188 ? -16.523 -2.016 13.186 1.00 93.25 188 LYS A CA 1
ATOM 1525 C C . LYS A 1 188 ? -16.534 -1.078 14.385 1.00 93.25 188 LYS A C 1
ATOM 1527 O O . LYS A 1 188 ? -17.002 -1.451 15.459 1.00 93.25 188 LYS A O 1
ATOM 1532 N N . SER A 1 189 ? -16.012 0.132 14.211 1.00 92.19 189 SER A N 1
ATOM 1533 C CA . SER A 1 189 ? -15.889 1.096 15.300 1.00 92.19 189 SER A CA 1
ATOM 1534 C C . SER A 1 189 ? -15.851 2.539 14.801 1.00 92.19 189 SER A C 1
ATOM 1536 O O . SER A 1 189 ? -15.495 2.842 13.657 1.00 92.19 189 SER A O 1
ATOM 1538 N N . VAL A 1 190 ? -16.252 3.437 15.703 1.00 92.50 190 VAL A N 1
ATOM 1539 C CA . VAL A 1 190 ? -16.115 4.886 15.556 1.00 92.50 190 VAL A CA 1
ATOM 1540 C C . VAL A 1 190 ? -15.031 5.354 16.512 1.00 92.50 190 VAL A C 1
ATOM 1542 O O . VAL A 1 190 ? -15.174 5.284 17.737 1.00 92.50 190 VAL A O 1
ATOM 1545 N N . ILE A 1 191 ? -13.934 5.828 15.940 1.00 91.38 191 ILE A N 1
ATOM 1546 C CA . ILE A 1 191 ? -12.690 6.101 16.640 1.00 91.38 191 ILE A CA 1
ATOM 1547 C C . ILE A 1 191 ? -12.407 7.599 16.615 1.00 91.38 191 ILE A C 1
ATOM 1549 O O . ILE A 1 191 ? -12.480 8.254 15.579 1.00 91.38 191 ILE A O 1
ATOM 1553 N N . THR A 1 192 ? -12.052 8.136 17.780 1.00 85.50 192 THR A N 1
ATOM 1554 C CA . THR A 1 192 ? -11.718 9.557 17.964 1.00 85.50 192 THR A CA 1
ATOM 1555 C C . THR A 1 192 ? -10.225 9.791 18.157 1.00 85.50 192 THR A C 1
ATOM 1557 O O . THR A 1 192 ? -9.750 10.913 17.992 1.00 85.50 192 THR A O 1
ATOM 1560 N N . LYS A 1 193 ? -9.473 8.751 18.537 1.00 84.88 193 LYS A N 1
ATOM 1561 C CA . LYS A 1 193 ? -8.050 8.830 18.877 1.00 84.88 193 LYS A CA 1
ATOM 1562 C C . LYS A 1 193 ? -7.213 8.054 17.873 1.00 84.88 193 LYS A C 1
ATOM 1564 O O . LYS A 1 193 ? -7.551 6.930 17.523 1.00 84.88 193 LYS A O 1
ATOM 1569 N N . ARG A 1 194 ? -6.095 8.644 17.453 1.00 79.00 194 ARG A N 1
ATOM 1570 C CA . ARG A 1 194 ? -5.160 8.028 16.504 1.00 79.00 194 ARG A CA 1
ATOM 1571 C C . ARG A 1 194 ? -4.619 6.692 17.005 1.00 79.00 194 ARG A C 1
ATOM 1573 O O . ARG A 1 194 ? -4.682 5.710 16.281 1.00 79.00 194 ARG A O 1
ATOM 1580 N N . ASP A 1 195 ? -4.085 6.666 18.222 1.00 80.75 195 ASP A N 1
ATOM 1581 C CA . ASP A 1 195 ? -3.389 5.476 18.726 1.00 80.75 195 ASP A CA 1
ATOM 1582 C C . ASP A 1 195 ? -4.352 4.283 18.814 1.00 80.75 195 ASP A C 1
ATOM 1584 O O . ASP A 1 195 ? -4.014 3.184 18.394 1.00 80.75 195 ASP A O 1
ATOM 1588 N N . GLN A 1 196 ? -5.608 4.547 19.192 1.00 86.00 196 GLN A N 1
ATOM 1589 C CA . GLN A 1 196 ? -6.685 3.560 19.168 1.00 86.00 196 GLN A CA 1
ATOM 1590 C C . GLN A 1 196 ? -6.966 3.030 17.749 1.00 86.00 196 GLN A C 1
ATOM 1592 O O . GLN A 1 196 ? -7.167 1.833 17.580 1.00 86.00 196 GLN A O 1
ATOM 1597 N N . LEU A 1 197 ? -6.966 3.894 16.725 1.00 86.69 197 LEU A N 1
ATOM 1598 C CA . LEU A 1 197 ? -7.170 3.474 15.332 1.00 86.69 197 LEU A CA 1
ATOM 1599 C C . LEU A 1 197 ? -6.082 2.507 14.875 1.00 86.69 197 LEU A C 1
ATOM 1601 O O . LEU A 1 197 ? -6.378 1.471 14.289 1.00 86.69 197 LEU A O 1
ATOM 1605 N N . VAL A 1 198 ? -4.828 2.852 15.153 1.00 82.69 198 VAL A N 1
ATOM 1606 C CA . VAL A 1 198 ? -3.683 2.022 14.780 1.00 82.69 198 VAL A CA 1
ATOM 1607 C C . VAL A 1 198 ? -3.722 0.690 15.531 1.00 82.69 198 VAL A C 1
ATOM 1609 O O . VAL A 1 198 ? -3.572 -0.357 14.909 1.00 82.69 198 VAL A O 1
ATOM 1612 N N . GLU A 1 199 ? -3.961 0.710 16.844 1.00 85.44 199 GLU A N 1
ATOM 1613 C CA . GLU A 1 199 ? -4.043 -0.498 17.672 1.00 85.44 199 GLU A CA 1
ATOM 1614 C C . GLU A 1 199 ? -5.143 -1.455 17.200 1.00 85.44 199 GLU A C 1
ATOM 1616 O O . GLU A 1 199 ? -4.861 -2.636 16.988 1.00 85.44 199 GLU A O 1
ATOM 1621 N N . GLU A 1 200 ? -6.360 -0.949 16.967 1.00 88.69 200 GLU A N 1
ATOM 1622 C CA . GLU A 1 200 ? -7.495 -1.772 16.533 1.00 88.69 200 GLU A CA 1
ATOM 1623 C C . GLU A 1 200 ? -7.248 -2.419 15.167 1.00 88.69 200 GLU A C 1
ATOM 1625 O O . GLU A 1 200 ? -7.542 -3.599 14.983 1.00 88.69 200 GLU A O 1
ATOM 1630 N N . ILE A 1 201 ? -6.683 -1.679 14.206 1.00 85.75 201 ILE A N 1
ATOM 1631 C CA . ILE A 1 201 ? -6.407 -2.247 12.882 1.00 85.75 201 ILE A CA 1
ATOM 1632 C C . ILE A 1 201 ? -5.296 -3.301 12.968 1.00 85.75 201 ILE A C 1
ATOM 1634 O O . ILE A 1 201 ? -5.407 -4.367 12.367 1.00 85.75 201 ILE A O 1
ATOM 1638 N N . ILE A 1 202 ? -4.235 -3.048 13.738 1.00 82.62 202 ILE A N 1
ATOM 1639 C CA . ILE A 1 202 ? -3.139 -4.012 13.915 1.00 82.62 202 ILE A CA 1
ATOM 1640 C C . ILE A 1 202 ? -3.632 -5.301 14.575 1.00 82.62 202 ILE A C 1
ATOM 1642 O O . ILE A 1 202 ? -3.188 -6.394 14.213 1.00 82.62 202 ILE A O 1
ATOM 1646 N N . GLU A 1 203 ? -4.497 -5.192 15.580 1.00 84.75 203 GLU A N 1
ATOM 1647 C CA . GLU A 1 203 ? -5.060 -6.354 16.260 1.00 84.75 203 GLU A CA 1
ATOM 1648 C C . GLU A 1 203 ? -5.922 -7.192 15.308 1.00 84.75 203 GLU A C 1
ATOM 1650 O O . GLU A 1 203 ? -5.757 -8.413 15.247 1.00 84.75 203 GLU A O 1
ATOM 1655 N N . ASP A 1 204 ? -6.740 -6.541 14.485 1.00 83.19 204 ASP A N 1
ATOM 1656 C CA . ASP A 1 204 ? -7.566 -7.193 13.468 1.00 83.19 204 ASP A CA 1
ATOM 1657 C C . ASP A 1 204 ? -6.748 -7.937 12.417 1.00 83.19 204 ASP A C 1
ATOM 1659 O O . ASP A 1 204 ? -7.032 -9.097 12.112 1.00 83.19 204 ASP A O 1
ATOM 1663 N N . GLU A 1 205 ? -5.702 -7.298 11.900 1.00 78.00 205 GLU A N 1
ATOM 1664 C CA . GLU A 1 205 ? -4.771 -7.905 10.948 1.00 78.00 205 GLU A CA 1
ATOM 1665 C C . GLU A 1 205 ? -4.089 -9.146 11.543 1.00 78.00 205 GLU A C 1
ATOM 1667 O O . GLU A 1 205 ? -3.991 -10.190 10.895 1.00 78.00 205 GLU A O 1
ATOM 1672 N N . LYS A 1 206 ? -3.662 -9.079 12.813 1.00 78.94 206 LYS A N 1
ATOM 1673 C CA . LYS A 1 206 ? -3.057 -10.222 13.517 1.00 78.94 206 LYS A CA 1
ATOM 1674 C C . LYS A 1 206 ? -4.038 -11.373 13.705 1.00 78.94 206 LYS A C 1
ATOM 1676 O O . LYS A 1 206 ? -3.638 -12.531 13.578 1.00 78.94 206 LYS A O 1
ATOM 1681 N N . ILE A 1 207 ? -5.288 -11.076 14.056 1.00 78.94 207 ILE A N 1
ATOM 1682 C CA . ILE A 1 207 ? -6.338 -12.088 14.210 1.00 78.94 207 ILE A CA 1
ATOM 1683 C C . ILE A 1 207 ? -6.622 -12.748 12.858 1.00 78.94 207 ILE A C 1
ATOM 1685 O O . ILE A 1 207 ? -6.718 -13.974 12.797 1.00 78.94 207 ILE A O 1
ATOM 1689 N N . ARG A 1 208 ? -6.680 -11.962 11.777 1.00 73.19 208 ARG A N 1
ATOM 1690 C CA . ARG A 1 208 ? -6.932 -12.472 10.428 1.00 73.19 208 ARG A CA 1
ATOM 1691 C C . ARG A 1 208 ? -5.833 -13.413 9.948 1.00 73.19 208 ARG A C 1
ATOM 1693 O O . ARG A 1 208 ? -6.143 -14.548 9.597 1.00 73.19 208 ARG A O 1
ATOM 1700 N N . ASN A 1 209 ? -4.570 -13.003 10.044 1.00 67.19 209 ASN A N 1
ATOM 1701 C CA . ASN A 1 209 ? -3.445 -13.848 9.628 1.00 67.19 209 ASN A CA 1
ATOM 1702 C C . ASN A 1 209 ? -3.414 -15.178 10.408 1.00 67.19 209 ASN A C 1
ATOM 1704 O O . ASN A 1 209 ? -3.224 -16.236 9.823 1.00 67.19 209 ASN A O 1
ATOM 1708 N N . LYS A 1 210 ? -3.714 -15.159 11.718 1.00 70.19 210 LYS A N 1
ATOM 1709 C CA . LYS A 1 210 ? -3.837 -16.394 12.520 1.00 70.19 210 LYS A CA 1
ATOM 1710 C C . LYS A 1 210 ? -5.004 -17.286 12.100 1.00 70.19 210 LYS A C 1
ATOM 1712 O O . LYS A 1 210 ? -4.927 -18.501 12.263 1.00 70.19 210 LYS A O 1
ATOM 1717 N N . SER A 1 211 ? -6.111 -16.688 11.662 1.00 60.66 211 SER A N 1
ATOM 1718 C CA . SER A 1 211 ? -7.279 -17.447 11.221 1.00 60.66 211 SER A CA 1
ATOM 1719 C C . SER A 1 211 ? -7.035 -18.131 9.880 1.00 60.66 211 SER A C 1
ATOM 1721 O O . SER A 1 211 ? -7.435 -19.277 9.734 1.00 60.66 211 SER A O 1
ATOM 1723 N N . GLU A 1 212 ? -6.320 -17.485 8.955 1.00 58.38 212 GLU A N 1
ATOM 1724 C CA . GLU A 1 212 ? -5.933 -18.067 7.663 1.00 58.38 212 GLU A CA 1
ATOM 1725 C C . GLU A 1 212 ? -4.962 -19.245 7.849 1.00 58.38 212 GLU A C 1
ATOM 1727 O O . GLU A 1 212 ? -5.203 -20.315 7.293 1.00 58.38 212 GLU A O 1
ATOM 1732 N N . ASP A 1 213 ? -3.979 -19.119 8.750 1.00 50.91 213 ASP A N 1
ATOM 1733 C CA . ASP A 1 213 ? -3.061 -20.215 9.110 1.00 50.91 213 ASP A CA 1
ATOM 1734 C C . ASP A 1 213 ? -3.786 -21.449 9.696 1.00 50.91 213 ASP A C 1
ATOM 1736 O O . ASP A 1 213 ? -3.305 -22.576 9.583 1.00 50.91 213 ASP A O 1
ATOM 1740 N N . CYS A 1 214 ? -4.957 -21.270 10.325 1.00 44.75 214 CYS A N 1
ATOM 1741 C CA . CYS A 1 214 ? -5.741 -22.375 10.896 1.00 44.75 214 CYS A CA 1
ATOM 1742 C C . CYS A 1 214 ? -6.562 -23.160 9.859 1.00 44.75 214 CYS A C 1
ATOM 1744 O O . CYS A 1 214 ? -7.044 -24.242 10.190 1.00 44.75 214 CYS A O 1
ATOM 1746 N N . PHE A 1 215 ? -6.743 -22.643 8.639 1.00 42.50 215 PHE A N 1
ATOM 1747 C CA . PHE A 1 215 ? -7.463 -23.341 7.564 1.00 42.50 215 PHE A CA 1
ATOM 1748 C C . PHE A 1 215 ? -6.534 -24.115 6.611 1.00 42.50 215 PHE A C 1
ATOM 1750 O O . PHE A 1 215 ? -7.035 -24.826 5.741 1.00 42.50 215 PHE A O 1
ATOM 1757 N N . GLU A 1 216 ? -5.209 -24.030 6.791 1.00 42.31 216 GLU A N 1
ATOM 1758 C CA . GLU A 1 216 ? -4.212 -24.800 6.025 1.00 42.31 216 GLU A CA 1
ATOM 1759 C C . GLU A 1 216 ? -3.709 -26.088 6.729 1.00 42.31 216 GLU A C 1
ATOM 1761 O O . GLU A 1 216 ? -2.762 -26.718 6.252 1.00 42.31 216 GLU A O 1
ATOM 1766 N N . MET A 1 217 ? -4.341 -26.524 7.831 1.00 36.66 217 MET A N 1
ATOM 1767 C CA . MET A 1 217 ? -4.071 -27.814 8.506 1.00 36.66 217 MET A CA 1
ATOM 1768 C C . MET A 1 217 ? -5.125 -28.879 8.200 1.00 36.66 217 MET A C 1
ATOM 1770 O O . MET A 1 217 ? -4.720 -30.054 8.036 1.00 36.66 217 MET A O 1
#

Radius of gyration: 19.53 Å; chains: 1; bounding box: 52×46×44 Å

Foldseek 3Di:
DLLVVLVVQLVVCVVVVNLVSNVVSLVVSCVVCVPPPLLDLSNLVSLQSQLVSCVVVVVLVSSLVSLLSSLVSCVSRHPCPDPSNVVSVVSNVVSAPCVPPDPDVLVVVLVVLQVVQPSDDHDDPDLVVVLVVLVPDDPAADEEEEEQVSCVVNCVPPLPPPNHQAYEYAYQPQVVSVVVCVVRPRHDGYDDDSVVVSVVVNVVSVVVVVVVVVVVD

pLDDT: mean 82.97, std 12.13, range [36.66, 95.5]